Protein AF-0000000076905137 (afdb_homodimer)

pLDDT: mean 89.49, std 14.21, range [31.12, 98.56]

Structure (mmCIF, N/CA/C/O backbone):
data_AF-0000000076905137-model_v1
#
loop_
_entity.id
_entity.type
_entity.pdbx_description
1 polymer 'Protein RUPTURED POLLEN GRAIN 1'
#
loop_
_atom_site.group_PDB
_atom_site.id
_atom_site.type_symbol
_atom_site.label_atom_id
_atom_site.label_alt_id
_atom_site.label_comp_id
_atom_site.label_asym_id
_atom_site.label_entity_id
_atom_site.label_seq_id
_atom_site.pdbx_PDB_ins_code
_atom_site.Cartn_x
_atom_site.Cartn_y
_atom_site.Cartn_z
_atom_site.occupancy
_atom_site.B_iso_or_equiv
_atom_site.auth_seq_id
_atom_site.auth_comp_id
_atom_site.auth_asym_id
_atom_site.auth_atom_id
_atom_site.pdbx_PDB_model_num
ATOM 1 N N . MET A 1 1 ? -4.414 -28.609 -2.316 1 31.36 1 MET A N 1
ATOM 2 C CA . MET A 1 1 ? -3.512 -29.25 -1.369 1 31.36 1 MET A CA 1
ATOM 3 C C . MET A 1 1 ? -2.562 -28.234 -0.739 1 31.36 1 MET A C 1
ATOM 5 O O . MET A 1 1 ? -2.734 -27.031 -0.908 1 31.36 1 MET A O 1
ATOM 9 N N . GLY A 1 2 ? -1.116 -28.203 -0.944 1 36.56 2 GLY A N 1
ATOM 10 C CA . GLY A 1 2 ? -0.063 -27.469 -0.268 1 36.56 2 GLY A CA 1
ATOM 11 C C . GLY A 1 2 ? -0.066 -25.984 -0.599 1 36.56 2 GLY A C 1
ATOM 12 O O . GLY A 1 2 ? 0.531 -25.562 -1.593 1 36.56 2 GLY A O 1
ATOM 13 N N . GLY A 1 3 ? -1.138 -25.156 -0.431 1 37.41 3 GLY A N 1
ATOM 14 C CA . GLY A 1 3 ? -1.359 -23.75 -0.766 1 37.41 3 GLY A CA 1
ATOM 15 C C . GLY A 1 3 ? -0.13 -22.891 -0.562 1 37.41 3 GLY A C 1
ATOM 16 O O . GLY A 1 3 ? -0.086 -21.75 -1.021 1 37.41 3 GLY A O 1
ATOM 17 N N . LEU A 1 4 ? 0.329 -22.922 0.748 1 47.12 4 LEU A N 1
ATOM 18 C CA . LEU A 1 4 ? 1.685 -22.484 1.074 1 47.12 4 LEU A CA 1
ATOM 19 C C . LEU A 1 4 ? 2.713 -23.25 0.246 1 47.12 4 LEU A C 1
ATOM 21 O O . LEU A 1 4 ? 3.061 -24.391 0.577 1 47.12 4 LEU A O 1
ATOM 25 N N . SER A 1 5 ? 2.488 -23.453 -1.046 1 48.44 5 SER A N 1
ATOM 26 C CA . SER A 1 5 ? 3.377 -24.328 -1.808 1 48.44 5 SER A CA 1
ATOM 27 C C . SER A 1 5 ? 4.836 -24.094 -1.438 1 48.44 5 SER A C 1
ATOM 29 O O . SER A 1 5 ? 5.336 -22.969 -1.554 1 48.44 5 SER A O 1
ATOM 31 N N . LEU A 1 6 ? 5.375 -24.625 -0.281 1 51.06 6 LEU A N 1
ATOM 32 C CA . LEU A 1 6 ? 6.75 -24.891 0.119 1 51.06 6 LEU A CA 1
ATOM 33 C C . LEU A 1 6 ? 7.598 -25.297 -1.083 1 51.06 6 LEU A C 1
ATOM 35 O O . LEU A 1 6 ? 8.758 -25.688 -0.928 1 51.06 6 LEU A O 1
ATOM 39 N N . GLU A 1 7 ? 7 -25.359 -2.336 1 58.59 7 GLU A N 1
ATOM 40 C CA . GLU A 1 7 ? 7.844 -25.781 -3.447 1 58.59 7 GLU A CA 1
ATOM 41 C C . GLU A 1 7 ? 9 -24.812 -3.664 1 58.59 7 GLU A C 1
ATOM 43 O O . GLU A 1 7 ? 10.109 -25.219 -3.998 1 58.59 7 GLU A O 1
ATOM 48 N N . HIS A 1 8 ? 8.75 -23.484 -3.246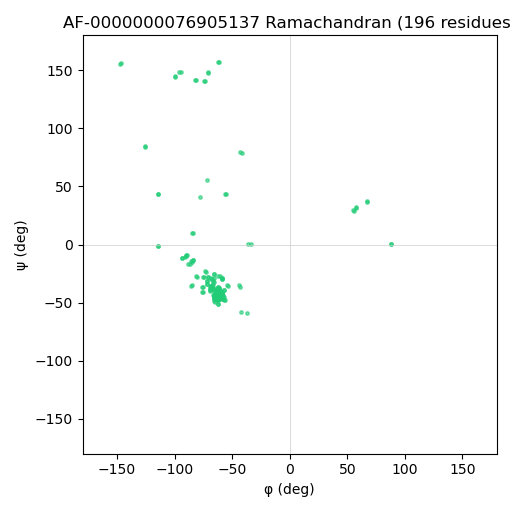 1 79.25 8 HIS A N 1
ATOM 49 C CA . HIS A 1 8 ? 9.859 -22.547 -3.264 1 79.25 8 HIS A CA 1
ATOM 50 C C . HIS A 1 8 ? 10.047 -21.891 -1.898 1 79.25 8 HIS A C 1
ATOM 52 O O . HIS A 1 8 ? 9.43 -20.859 -1.607 1 79.25 8 HIS A O 1
ATOM 58 N N . PRO A 1 9 ? 10.773 -22.578 -1.02 1 87.69 9 PRO A N 1
ATOM 59 C CA . PRO A 1 9 ? 10.953 -22.062 0.344 1 87.69 9 PRO A CA 1
ATOM 60 C C . PRO A 1 9 ? 11.266 -20.578 0.384 1 87.69 9 PRO A C 1
ATOM 62 O O . PRO A 1 9 ? 10.844 -19.875 1.312 1 87.69 9 PRO A O 1
ATOM 65 N N . TRP A 1 10 ? 11.992 -20.125 -0.585 1 90.06 10 TRP A N 1
ATOM 66 C CA . TRP A 1 10 ? 12.32 -18.703 -0.624 1 90.06 10 TRP A CA 1
ATOM 67 C C . TRP A 1 10 ? 11.078 -17.875 -0.935 1 90.06 10 TRP A C 1
ATOM 69 O O . TRP A 1 10 ? 10.93 -16.766 -0.421 1 90.06 10 TRP A O 1
ATOM 79 N N . ALA A 1 11 ? 10.219 -18.391 -1.762 1 90.25 11 ALA A N 1
ATOM 80 C CA . ALA A 1 11 ? 8.961 -17.688 -2.035 1 90.25 11 ALA A CA 1
ATOM 81 C C . ALA A 1 11 ? 8.125 -17.547 -0.769 1 90.25 11 ALA A C 1
ATOM 83 O O . ALA A 1 11 ? 7.57 -16.469 -0.5 1 90.25 11 ALA A O 1
ATOM 84 N N . PHE A 1 12 ? 8.078 -18.594 -0.012 1 92.38 12 PHE A N 1
ATOM 85 C CA . PHE A 1 12 ? 7.348 -18.562 1.246 1 92.38 12 PHE A CA 1
ATOM 86 C C . PHE A 1 12 ? 7.977 -17.562 2.209 1 92.38 12 PHE A C 1
ATOM 88 O O . PHE A 1 12 ? 7.27 -16.781 2.855 1 92.38 12 PHE A O 1
ATOM 95 N N . ALA A 1 13 ? 9.258 -17.531 2.275 1 94.44 13 ALA A N 1
ATOM 96 C CA . ALA A 1 13 ? 9.969 -16.625 3.172 1 94.44 13 ALA A CA 1
ATOM 97 C C . ALA A 1 13 ? 9.703 -15.164 2.805 1 94.44 13 ALA A C 1
ATOM 99 O O . ALA A 1 13 ? 9.344 -14.359 3.668 1 94.44 13 ALA A O 1
ATOM 100 N N . PHE A 1 14 ? 9.766 -14.789 1.574 1 94.62 14 PHE A N 1
ATOM 101 C CA . PHE A 1 14 ? 9.555 -13.414 1.141 1 94.62 14 PHE A CA 1
ATOM 102 C C . PHE A 1 14 ? 8.078 -13.031 1.248 1 94.62 14 PHE A C 1
ATOM 104 O O . PHE A 1 14 ? 7.754 -11.883 1.533 1 94.62 14 PHE A O 1
ATOM 111 N N . GLY A 1 15 ? 7.238 -13.969 1.016 1 95.06 15 GLY A N 1
ATOM 112 C CA . GLY A 1 15 ? 5.824 -13.703 1.224 1 95.06 15 GLY A CA 1
ATOM 113 C C . GLY A 1 15 ? 5.48 -13.414 2.672 1 95.06 15 GLY A C 1
ATOM 114 O O . GLY A 1 15 ? 4.691 -12.508 2.959 1 95.06 15 GLY A O 1
ATOM 115 N N . LEU A 1 16 ? 6.031 -14.219 3.52 1 96.25 16 LEU A N 1
ATOM 116 C CA . LEU A 1 16 ? 5.805 -14.008 4.945 1 96.25 16 LEU A CA 1
ATOM 117 C C . LEU A 1 16 ? 6.348 -12.656 5.387 1 96.25 16 LEU A C 1
ATOM 119 O O . LEU A 1 16 ? 5.66 -11.898 6.078 1 96.25 16 LEU A O 1
ATOM 123 N N . LEU A 1 17 ? 7.559 -12.352 4.996 1 96.69 17 LEU A N 1
ATOM 124 C CA . LEU A 1 17 ? 8.141 -11.047 5.309 1 96.69 17 LEU A CA 1
ATOM 125 C C . LEU A 1 17 ? 7.328 -9.922 4.676 1 96.69 17 LEU A C 1
ATOM 127 O O . LEU A 1 17 ? 7.121 -8.875 5.297 1 96.69 17 LEU A O 1
ATOM 131 N N . GLY A 1 18 ? 6.906 -10.133 3.479 1 96.75 18 GLY A N 1
ATOM 132 C CA . GLY A 1 18 ? 6.031 -9.172 2.826 1 96.75 18 GLY A CA 1
ATOM 133 C C . GLY A 1 18 ? 4.758 -8.906 3.605 1 96.75 18 GLY A C 1
ATOM 134 O O . GLY A 1 18 ? 4.316 -7.758 3.699 1 96.75 18 GLY A O 1
ATOM 135 N N . ASN A 1 19 ? 4.211 -9.938 4.188 1 97.88 19 ASN A N 1
ATOM 136 C CA . ASN A 1 19 ? 3.027 -9.781 5.027 1 97.88 19 ASN A CA 1
ATOM 137 C C . ASN A 1 19 ? 3.322 -8.938 6.262 1 97.88 19 ASN A C 1
ATOM 139 O O . ASN A 1 19 ? 2.564 -8.023 6.59 1 97.88 19 ASN A O 1
ATOM 143 N N . ILE A 1 20 ? 4.336 -9.219 6.863 1 97.56 20 ILE A N 1
ATOM 144 C CA . ILE A 1 20 ? 4.711 -8.516 8.086 1 97.56 20 ILE A CA 1
ATOM 145 C C . ILE A 1 20 ? 4.945 -7.039 7.777 1 97.56 20 ILE A C 1
ATOM 147 O O . ILE A 1 20 ? 4.379 -6.164 8.43 1 97.56 20 ILE A O 1
ATOM 151 N N . ILE A 1 21 ? 5.719 -6.727 6.828 1 97.5 21 ILE A N 1
ATOM 152 C CA . ILE A 1 21 ? 6.066 -5.348 6.508 1 97.5 21 ILE A CA 1
ATOM 153 C C . ILE A 1 21 ? 4.852 -4.625 5.934 1 97.5 21 ILE A C 1
ATOM 155 O O . ILE A 1 21 ? 4.645 -3.439 6.195 1 97.5 21 ILE A O 1
ATOM 159 N N . SER A 1 22 ? 4.039 -5.305 5.125 1 97.88 22 SER A N 1
ATOM 160 C CA . SER A 1 22 ? 2.809 -4.699 4.625 1 97.88 22 SER A CA 1
ATOM 161 C C . SER A 1 22 ? 1.86 -4.352 5.77 1 97.88 22 SER A C 1
ATOM 163 O O . SER A 1 22 ? 1.152 -3.346 5.711 1 97.88 22 SER A O 1
ATOM 165 N N . PHE A 1 23 ? 1.845 -5.191 6.754 1 97.88 23 PHE A N 1
ATOM 166 C CA . PHE A 1 23 ? 1.04 -4.875 7.93 1 97.88 23 PHE A CA 1
ATOM 167 C C . PHE A 1 23 ? 1.53 -3.59 8.586 1 97.88 23 PHE A C 1
ATOM 169 O O . PHE A 1 23 ? 0.727 -2.736 8.969 1 97.88 23 PHE A O 1
ATOM 176 N N . MET A 1 24 ? 2.777 -3.438 8.711 1 97 24 MET A N 1
ATOM 177 C CA . MET A 1 24 ? 3.359 -2.207 9.242 1 97 24 MET A CA 1
ATOM 178 C C . MET A 1 24 ? 3.033 -1.021 8.344 1 97 24 MET A C 1
ATOM 180 O O . MET A 1 24 ? 2.777 0.082 8.828 1 97 24 MET A O 1
ATOM 184 N N . THR A 1 25 ? 3.059 -1.229 7.074 1 96.69 25 THR A N 1
ATOM 185 C CA . THR A 1 25 ? 2.715 -0.169 6.133 1 96.69 25 THR A CA 1
ATOM 186 C C . THR A 1 25 ? 1.287 0.318 6.363 1 96.69 25 THR A C 1
ATOM 188 O O . THR A 1 25 ? 1.029 1.523 6.367 1 96.69 25 THR A O 1
ATOM 191 N N . TYR A 1 26 ? 0.378 -0.609 6.59 1 97.31 26 TYR A N 1
ATOM 192 C CA . TYR A 1 26 ? -1.011 -0.242 6.844 1 97.31 26 TYR A CA 1
ATOM 193 C C . TYR A 1 26 ? -1.141 0.518 8.156 1 97.31 26 TYR A C 1
ATOM 195 O O . TYR A 1 26 ? -2.037 1.351 8.312 1 97.31 26 TYR A O 1
ATOM 203 N N . LEU A 1 27 ? -0.205 0.287 9.07 1 96.94 27 LEU A N 1
ATOM 204 C CA . LEU A 1 27 ? -0.278 0.919 10.383 1 96.94 27 LEU A CA 1
ATOM 205 C C . LEU A 1 27 ? 0.517 2.221 10.406 1 96.94 27 LEU A C 1
ATOM 207 O O . LEU A 1 27 ? 0.361 3.033 11.32 1 96.94 27 LEU A O 1
ATOM 211 N N . ALA A 1 28 ? 1.3 2.479 9.43 1 94.56 28 ALA A N 1
ATOM 212 C CA . ALA A 1 28 ? 2.225 3.609 9.398 1 94.56 28 ALA A CA 1
ATOM 213 C C . ALA A 1 28 ? 1.48 4.93 9.555 1 94.56 28 ALA A C 1
ATOM 215 O O . ALA A 1 28 ? 2.016 5.891 10.117 1 94.56 28 ALA A O 1
ATOM 216 N N . PRO A 1 29 ? 0.245 5.109 9.148 1 91.12 29 PRO A N 1
ATOM 217 C CA . PRO A 1 29 ? -0.479 6.375 9.289 1 91.12 29 PRO A CA 1
ATOM 218 C C . PRO A 1 29 ? -1.13 6.527 10.664 1 91.12 29 PRO A C 1
ATOM 220 O O . PRO A 1 29 ? -1.854 7.496 10.906 1 91.12 29 PRO A O 1
ATOM 223 N N . LEU A 1 30 ? -0.84 5.691 11.586 1 94.12 30 LEU A N 1
ATOM 224 C CA . LEU A 1 30 ? -1.492 5.707 12.891 1 94.12 30 LEU A CA 1
ATOM 225 C C . LEU A 1 30 ? -1.246 7.031 13.602 1 94.12 30 LEU A C 1
ATOM 227 O O . LEU A 1 30 ? -2.162 7.594 14.211 1 94.12 30 LEU A O 1
ATOM 231 N N . PRO A 1 31 ? -0.077 7.594 13.523 1 89.38 31 PRO A N 1
ATOM 232 C CA . PRO A 1 31 ? 0.115 8.883 14.195 1 89.38 31 PRO A CA 1
ATOM 233 C C . PRO A 1 31 ? -0.787 9.977 13.633 1 89.38 31 PRO A C 1
ATOM 235 O O . PRO A 1 31 ? -1.292 10.812 14.391 1 89.38 31 PRO A O 1
ATOM 238 N N . THR A 1 32 ? -0.962 9.914 12.367 1 88.19 32 THR A N 1
ATOM 239 C CA . THR A 1 32 ? -1.856 10.875 11.727 1 88.19 32 THR A CA 1
ATOM 240 C C . THR A 1 32 ? -3.285 10.703 12.234 1 88.19 32 THR A C 1
ATOM 242 O O . THR A 1 32 ? -3.934 11.68 12.609 1 88.19 32 THR A O 1
ATOM 245 N N . PHE A 1 33 ? -3.754 9.57 12.414 1 92.75 33 PHE A N 1
ATOM 246 C CA . PHE A 1 33 ? -5.137 9.344 12.812 1 92.75 33 PHE A CA 1
ATOM 247 C C . PHE A 1 33 ? -5.305 9.523 14.312 1 92.75 33 PHE A C 1
ATOM 249 O O . PHE A 1 33 ? -6.395 9.844 14.789 1 92.75 33 PHE A O 1
ATOM 256 N N . TYR A 1 34 ? -4.23 9.281 15 1 93.69 34 TYR A N 1
ATOM 257 C CA . TYR A 1 34 ? -4.246 9.648 16.406 1 93.69 34 TYR A CA 1
ATOM 258 C C . TYR A 1 34 ? -4.438 11.148 16.578 1 93.69 34 TYR A C 1
ATOM 260 O O . TYR A 1 34 ? -5.195 11.594 17.438 1 93.69 34 TYR A O 1
ATOM 268 N N . ARG A 1 35 ? -3.764 11.953 15.812 1 90.12 35 ARG A N 1
ATOM 269 C CA . ARG A 1 35 ? -3.922 13.406 15.82 1 90.12 35 ARG A CA 1
ATOM 270 C C . ARG A 1 35 ? -5.352 13.805 15.477 1 90.12 35 ARG A C 1
ATOM 272 O O . ARG A 1 35 ? -5.93 14.688 16.109 1 90.12 35 ARG A O 1
ATOM 279 N N . ILE A 1 36 ? -5.945 13.188 14.539 1 92.5 36 ILE A N 1
ATOM 280 C CA . ILE A 1 36 ? -7.324 13.445 14.133 1 92.5 36 ILE A CA 1
ATOM 281 C C . ILE A 1 36 ? -8.266 13.148 15.297 1 92.5 36 ILE A C 1
ATOM 283 O O . ILE A 1 36 ? -9.148 13.953 15.609 1 92.5 36 ILE A O 1
ATOM 287 N N . TYR A 1 37 ? -7.996 12.055 15.898 1 95.25 37 TYR A N 1
ATOM 288 C CA . TYR A 1 37 ? -8.82 11.641 17.031 1 95.25 37 TYR A CA 1
ATOM 289 C C . TYR A 1 37 ? -8.719 12.633 18.188 1 95.25 37 TYR A C 1
ATOM 291 O O . TYR A 1 37 ? -9.727 13.047 18.75 1 95.25 37 TYR A O 1
ATOM 299 N N . ARG A 1 38 ? -7.547 13.117 18.422 1 95.31 38 ARG A N 1
ATOM 300 C CA . ARG A 1 38 ? -7.293 14 19.562 1 95.31 38 ARG A CA 1
ATOM 301 C C . ARG A 1 38 ? -7.828 15.406 19.297 1 95.31 38 ARG A C 1
ATOM 303 O O . ARG A 1 38 ? -8.398 16.047 20.188 1 95.31 38 ARG A O 1
ATOM 310 N N . SER A 1 39 ? -7.637 15.844 18.141 1 94.5 39 SER A N 1
ATOM 311 C CA . SER A 1 39 ? -8.023 17.219 17.797 1 94.5 39 SER A CA 1
ATOM 312 C C . SER A 1 39 ? -9.5 17.281 17.406 1 94.5 39 SER A C 1
ATOM 314 O O . SER A 1 39 ? -10.07 18.375 17.312 1 94.5 39 SER A O 1
ATOM 316 N N . LYS A 1 40 ? -10.109 16.141 17.125 1 95.25 40 LYS A N 1
ATOM 317 C CA . LYS A 1 40 ? -11.492 16.047 16.656 1 95.25 40 LYS A CA 1
ATOM 318 C C . LYS A 1 40 ? -11.688 16.844 15.367 1 95.25 40 LYS A C 1
ATOM 320 O O . LYS A 1 40 ? -12.711 17.5 15.195 1 95.25 40 LYS A O 1
ATOM 325 N N . SER A 1 41 ? -10.602 16.859 14.625 1 93.62 41 SER A N 1
ATOM 326 C CA . SER A 1 41 ? -10.57 17.531 13.328 1 93.62 41 SER A CA 1
ATOM 327 C C . SER A 1 41 ? -9.641 16.812 12.359 1 93.62 41 SER A C 1
ATOM 329 O O . SER A 1 41 ? -8.688 16.141 12.773 1 93.62 41 SER A O 1
ATOM 331 N N . THR A 1 42 ? -9.859 16.953 11.055 1 90.88 42 THR A N 1
ATOM 332 C CA . THR A 1 42 ? -9.008 16.297 10.07 1 90.88 42 THR A CA 1
ATOM 333 C C . THR A 1 42 ? -7.758 17.125 9.797 1 90.88 42 THR A C 1
ATOM 335 O O . THR A 1 42 ? -6.789 16.625 9.227 1 90.88 42 THR A O 1
ATOM 338 N N . GLN A 1 43 ? -7.766 18.312 10.227 1 81.88 43 GLN A N 1
ATOM 339 C CA . GLN A 1 43 ? -6.609 19.203 10.148 1 81.88 43 GLN A CA 1
ATOM 340 C C . GLN A 1 43 ? -6.105 19.328 8.719 1 81.88 43 GLN A C 1
ATOM 342 O O . GLN A 1 43 ? -4.898 19.391 8.477 1 81.88 43 GLN A O 1
ATOM 347 N N . GLY A 1 44 ? -6.965 19.203 7.688 1 79.75 44 GLY A N 1
ATOM 348 C CA . GLY A 1 44 ? -6.57 19.391 6.301 1 79.75 44 GLY A CA 1
ATOM 349 C C . GLY A 1 44 ? -6.047 18.109 5.656 1 79.75 44 GLY A C 1
ATOM 350 O O . GLY A 1 44 ? -5.664 18.125 4.484 1 79.75 44 GLY A O 1
ATOM 351 N N . PHE A 1 45 ? -6.039 17.031 6.449 1 79.75 45 PHE A N 1
ATOM 352 C CA . PHE A 1 45 ? -5.633 15.766 5.848 1 79.75 45 PHE A CA 1
ATOM 353 C C . PHE A 1 45 ? -6.695 15.258 4.879 1 79.75 45 PHE A C 1
ATOM 355 O O . PHE A 1 45 ? -7.887 15.5 5.074 1 79.75 45 PHE A O 1
ATOM 362 N N . GLN A 1 46 ? -6.176 14.547 3.791 1 83.38 46 GLN A N 1
ATOM 363 C CA . GLN A 1 46 ? -7.094 14.008 2.793 1 83.38 46 GLN A CA 1
ATOM 364 C C . GLN A 1 46 ? -7.355 12.523 3.029 1 83.38 46 GLN A C 1
ATOM 366 O O . GLN A 1 46 ? -6.449 11.781 3.42 1 83.38 46 GLN A O 1
ATOM 371 N N . SER A 1 47 ? -8.609 12.141 2.742 1 89.31 47 SER A N 1
ATOM 372 C CA . SER A 1 47 ? -9 10.742 2.928 1 89.31 47 SER A CA 1
ATOM 373 C C . SER A 1 47 ? -8.75 9.93 1.665 1 89.31 47 SER A C 1
ATOM 375 O O . SER A 1 47 ? -8.766 8.695 1.703 1 89.31 47 SER A O 1
ATOM 377 N N . VAL A 1 48 ? -8.453 10.484 0.593 1 89.56 48 VAL A N 1
ATOM 378 C CA . VAL A 1 48 ? -8.367 9.875 -0.729 1 89.56 48 VAL A CA 1
ATOM 379 C C . VAL A 1 48 ? -7.359 8.727 -0.702 1 89.56 48 VAL A C 1
ATOM 381 O O . VAL A 1 48 ? -7.648 7.625 -1.173 1 89.56 48 VAL A O 1
ATOM 384 N N . PRO A 1 49 ? -6.211 8.867 -0.126 1 91.31 49 PRO A N 1
ATOM 385 C CA . PRO A 1 49 ? -5.234 7.773 -0.125 1 91.31 49 PRO A CA 1
ATOM 386 C C . PRO A 1 49 ? -5.773 6.5 0.521 1 91.31 49 PRO A C 1
ATOM 388 O O . PRO A 1 49 ? -5.473 5.395 0.062 1 91.31 49 PRO A O 1
ATOM 391 N N . TYR A 1 50 ? -6.648 6.633 1.435 1 95.5 50 TYR A N 1
ATOM 392 C CA . TYR A 1 50 ? -7.137 5.484 2.186 1 95.5 50 TYR A CA 1
ATOM 393 C C . TYR A 1 50 ? -8.273 4.793 1.447 1 95.5 50 TYR A C 1
ATOM 395 O O . TYR A 1 50 ? -8.414 3.568 1.516 1 95.5 50 TYR A O 1
ATOM 403 N N . VAL A 1 51 ? -9.094 5.559 0.762 1 96 51 VAL A N 1
ATOM 404 C CA . VAL A 1 51 ? -10.156 4.996 -0.064 1 96 51 VAL A CA 1
ATOM 405 C C . VAL A 1 51 ? -9.547 4.211 -1.224 1 96 51 VAL A C 1
ATOM 407 O O . VAL A 1 51 ? -9.953 3.078 -1.493 1 96 51 VAL A O 1
ATOM 410 N N . VAL A 1 52 ? -8.594 4.805 -1.86 1 96.06 52 VAL A N 1
ATOM 411 C CA . VAL A 1 52 ? -7.965 4.145 -3 1 96.06 52 VAL A CA 1
ATOM 412 C C . VAL A 1 52 ? -7.219 2.896 -2.529 1 96.06 52 VAL A C 1
ATOM 414 O O . VAL A 1 52 ? -7.223 1.868 -3.211 1 96.06 52 VAL A O 1
ATOM 417 N N . ALA A 1 53 ? -6.594 2.996 -1.393 1 97.44 53 ALA A N 1
ATOM 418 C CA . ALA A 1 53 ? -5.898 1.848 -0.818 1 97.44 53 ALA A CA 1
ATOM 419 C C . ALA A 1 53 ? -6.875 0.708 -0.526 1 97.44 53 ALA A C 1
ATOM 421 O O . ALA A 1 53 ? -6.547 -0.463 -0.73 1 97.44 53 ALA A O 1
ATOM 422 N N . LEU A 1 54 ? -8.039 1.044 -0.035 1 98 54 LEU A N 1
ATOM 423 C CA . LEU A 1 54 ? -9.055 0.037 0.237 1 98 54 LEU A CA 1
ATOM 424 C C . LEU A 1 54 ? -9.461 -0.687 -1.043 1 98 54 LEU A C 1
ATOM 426 O O . LEU A 1 54 ? -9.508 -1.919 -1.078 1 98 54 LEU A O 1
ATOM 430 N N . PHE A 1 55 ? -9.719 0.01 -2.088 1 97.69 55 PHE A N 1
ATOM 431 C CA . PHE A 1 55 ? -10.086 -0.585 -3.369 1 97.69 55 PHE A CA 1
ATOM 432 C C . PHE A 1 55 ? -8.953 -1.455 -3.9 1 97.69 55 PHE A C 1
ATOM 434 O O . PHE A 1 55 ? -9.195 -2.541 -4.434 1 97.69 55 PHE A O 1
ATOM 441 N N . SER A 1 56 ? -7.77 -0.929 -3.768 1 98.25 56 SER A N 1
ATOM 442 C CA . SER A 1 56 ? -6.609 -1.7 -4.207 1 98.25 56 SER A CA 1
ATOM 443 C C . SER A 1 56 ? -6.531 -3.041 -3.48 1 98.25 56 SER A C 1
ATOM 445 O O . SER A 1 56 ? -6.379 -4.086 -4.113 1 98.25 56 SER A O 1
ATOM 447 N N . ALA A 1 57 ? -6.688 -3.021 -2.211 1 98.38 57 ALA A N 1
ATOM 448 C CA . ALA A 1 57 ? -6.633 -4.242 -1.409 1 98.38 57 ALA A CA 1
ATOM 449 C C . ALA A 1 57 ? -7.707 -5.234 -1.846 1 98.38 57 ALA A C 1
ATOM 451 O O . ALA A 1 57 ? -7.445 -6.434 -1.951 1 98.38 57 ALA A O 1
ATOM 452 N N . MET A 1 58 ? -8.859 -4.781 -2.111 1 98.31 58 MET A N 1
ATOM 453 C CA . MET A 1 58 ? -9.953 -5.637 -2.549 1 98.31 58 MET A CA 1
ATOM 454 C C . MET A 1 58 ? -9.625 -6.297 -3.887 1 98.31 58 MET A C 1
ATOM 456 O O . MET A 1 58 ? -9.852 -7.496 -4.062 1 98.31 58 MET A O 1
ATOM 460 N N . LEU A 1 59 ? -9.141 -5.555 -4.789 1 97.12 59 LEU A N 1
ATOM 461 C CA . LEU A 1 59 ? -8.812 -6.074 -6.113 1 97.12 59 LEU A CA 1
ATOM 462 C C . LEU A 1 59 ? -7.742 -7.152 -6.027 1 97.12 59 LEU A C 1
ATOM 464 O O . LEU A 1 59 ? -7.809 -8.156 -6.734 1 97.12 59 LEU A O 1
ATOM 468 N N . TRP A 1 60 ? -6.789 -6.984 -5.129 1 97 60 TRP A N 1
ATOM 469 C CA . TRP A 1 60 ? -5.727 -7.973 -4.98 1 97 60 TRP A CA 1
ATOM 470 C C . TRP A 1 60 ? -6.234 -9.219 -4.262 1 97 60 TRP A C 1
ATOM 472 O O . TRP A 1 60 ? -5.73 -10.32 -4.48 1 97 60 TRP A O 1
ATOM 482 N N . ILE A 1 61 ? -7.266 -9.031 -3.408 1 97.25 61 ILE A N 1
ATOM 483 C CA . ILE A 1 61 ? -7.906 -10.211 -2.828 1 97.25 61 ILE A CA 1
ATOM 484 C C . ILE A 1 61 ? -8.578 -11.023 -3.928 1 97.25 61 ILE A C 1
ATOM 486 O O . ILE A 1 61 ? -8.391 -12.242 -4.012 1 97.25 61 ILE A O 1
ATOM 490 N N . TYR A 1 62 ? -9.273 -10.367 -4.801 1 95.88 62 TYR A N 1
ATOM 491 C CA . TYR A 1 62 ? -9.961 -11.07 -5.879 1 95.88 62 TYR A CA 1
ATOM 492 C C . TYR A 1 62 ? -8.969 -11.727 -6.828 1 95.88 62 TYR A C 1
ATOM 494 O O . TYR A 1 62 ? -9.164 -12.859 -7.258 1 95.88 62 TYR A O 1
ATOM 502 N N . TYR A 1 63 ? -7.941 -11.039 -7.117 1 95.25 63 TYR A N 1
ATOM 503 C CA . TYR A 1 63 ? -6.852 -11.586 -7.91 1 95.25 63 TYR A CA 1
ATOM 504 C C . TYR A 1 63 ? -6.293 -12.852 -7.27 1 95.25 63 TYR A C 1
ATOM 506 O O . TYR A 1 63 ? -6.16 -13.883 -7.934 1 95.25 63 TYR A O 1
ATOM 514 N N . ALA A 1 64 ? -6.031 -12.805 -6.027 1 94 64 ALA A N 1
ATOM 515 C CA . ALA A 1 64 ? -5.371 -13.891 -5.309 1 94 64 ALA A CA 1
ATOM 516 C C . ALA A 1 64 ? -6.309 -15.078 -5.133 1 94 64 ALA A C 1
ATOM 518 O O . ALA A 1 64 ? -5.867 -16.234 -5.109 1 94 64 ALA A O 1
ATOM 519 N N . LEU A 1 65 ? -7.605 -14.836 -5.016 1 93.81 65 LEU A N 1
ATOM 520 C CA . LEU A 1 65 ? -8.586 -15.906 -4.871 1 93.81 65 LEU A CA 1
ATOM 521 C C . LEU A 1 65 ? -8.656 -16.75 -6.141 1 93.81 65 LEU A C 1
ATOM 523 O O . LEU A 1 65 ? -8.969 -17.938 -6.086 1 93.81 65 LEU A O 1
ATOM 527 N N . LEU A 1 66 ? -8.391 -16.125 -7.258 1 90.75 66 LEU A N 1
ATOM 528 C CA . LEU A 1 66 ? -8.477 -16.797 -8.547 1 90.75 66 LEU A CA 1
ATOM 529 C C . LEU A 1 66 ? -7.168 -17.5 -8.883 1 90.75 66 LEU A C 1
ATOM 531 O O . LEU A 1 66 ? -7.121 -18.344 -9.781 1 90.75 66 LEU A O 1
ATOM 535 N N . LYS A 1 67 ? -6.152 -17.094 -8.172 1 87 67 LYS A N 1
ATOM 536 C CA . LYS A 1 67 ? -4.844 -17.719 -8.367 1 87 67 LYS A CA 1
ATOM 537 C C . LYS A 1 67 ? -4.609 -18.828 -7.344 1 87 67 LYS A C 1
ATOM 539 O O . LYS A 1 67 ? -5.141 -18.781 -6.23 1 87 67 LYS A O 1
ATOM 544 N N . SER A 1 68 ? -3.859 -19.828 -7.809 1 81 68 SER A N 1
ATOM 545 C CA . SER A 1 68 ? -3.527 -20.891 -6.875 1 81 68 SER A CA 1
ATOM 546 C C . SER A 1 68 ? -2.344 -20.516 -5.992 1 81 68 SER A C 1
ATOM 548 O O . SER A 1 68 ? -1.441 -19.797 -6.43 1 81 68 SER A O 1
ATOM 550 N N . ASP A 1 69 ? -2.346 -20.891 -4.645 1 82.81 69 ASP A N 1
ATOM 551 C CA . ASP A 1 69 ? -1.227 -20.781 -3.711 1 82.81 69 ASP A CA 1
ATOM 552 C C . ASP A 1 69 ? -0.876 -19.328 -3.424 1 82.81 69 ASP A C 1
ATOM 554 O O . ASP A 1 69 ? 0.3 -18.969 -3.395 1 82.81 69 ASP A O 1
ATOM 558 N N . GLU A 1 70 ? -1.971 -18.562 -3.373 1 91.62 70 GLU A N 1
ATOM 559 C CA . GLU A 1 70 ? -1.721 -17.156 -3.09 1 91.62 70 GLU A CA 1
ATOM 560 C C . GLU A 1 70 ? -2.311 -16.75 -1.742 1 91.62 70 GLU A C 1
ATOM 562 O O . GLU A 1 70 ? -2.902 -15.672 -1.615 1 91.62 70 GLU A O 1
ATOM 567 N N . LEU A 1 71 ? -2.146 -17.578 -0.701 1 93.25 71 LEU A N 1
ATOM 568 C CA . LEU A 1 71 ? -2.725 -17.344 0.618 1 93.25 71 LEU A CA 1
ATOM 569 C C . LEU A 1 71 ? -2.098 -16.125 1.282 1 93.25 71 LEU A C 1
ATOM 571 O O . LEU A 1 71 ? -2.785 -15.359 1.964 1 93.25 71 LEU A O 1
ATOM 575 N N . LEU A 1 72 ? -0.847 -15.93 1.107 1 94.38 72 LEU A N 1
ATOM 576 C CA . LEU A 1 72 ? -0.158 -14.82 1.754 1 94.38 72 LEU A CA 1
ATOM 577 C C . LEU A 1 72 ? -0.628 -13.484 1.187 1 94.38 72 LEU A C 1
ATOM 579 O O . LEU A 1 72 ? -0.753 -12.5 1.921 1 94.38 72 LEU A O 1
ATOM 583 N N . LEU A 1 73 ? -0.92 -13.461 -0.053 1 95.75 73 LEU A N 1
ATOM 584 C CA . LEU A 1 73 ? -1.473 -12.266 -0.678 1 95.75 73 LEU A CA 1
ATOM 585 C C . LEU A 1 73 ? -2.893 -12.008 -0.188 1 95.75 73 LEU A C 1
ATOM 587 O O . LEU A 1 73 ? -3.266 -10.852 0.063 1 95.75 73 LEU A O 1
ATOM 591 N N . ILE A 1 74 ? -3.717 -12.969 -0.004 1 97.12 74 ILE A N 1
ATOM 592 C CA . ILE A 1 74 ? -5.086 -12.828 0.484 1 97.12 74 ILE A CA 1
ATOM 593 C C . ILE A 1 74 ? -5.07 -12.297 1.915 1 97.12 74 ILE A C 1
ATOM 595 O O . ILE A 1 74 ? -5.801 -11.359 2.242 1 97.12 74 ILE A O 1
ATOM 599 N N . THR A 1 75 ? -4.211 -12.852 2.727 1 97.69 75 THR A N 1
ATOM 600 C CA . THR A 1 75 ? -4.215 -12.523 4.148 1 97.69 75 THR A CA 1
ATOM 601 C C . THR A 1 75 ? -3.85 -11.055 4.363 1 97.69 75 THR A C 1
ATOM 603 O O . THR A 1 75 ? -4.539 -10.336 5.09 1 97.69 75 THR A O 1
ATOM 606 N N . ILE A 1 76 ? -2.859 -10.602 3.689 1 98.19 76 ILE A N 1
ATOM 607 C CA . ILE A 1 76 ? -2.379 -9.266 4.008 1 98.19 76 ILE A CA 1
ATOM 608 C C . ILE A 1 76 ? -3.332 -8.227 3.424 1 98.19 76 ILE A C 1
ATOM 610 O O . ILE A 1 76 ? -3.557 -7.172 4.027 1 98.19 76 ILE A O 1
ATOM 614 N N . ASN A 1 77 ? -3.883 -8.477 2.273 1 98.31 77 ASN A N 1
ATOM 615 C CA . ASN A 1 77 ? -4.84 -7.535 1.702 1 98.31 77 ASN A CA 1
ATOM 616 C C . ASN A 1 77 ? -6.16 -7.543 2.469 1 98.31 77 ASN A C 1
ATOM 618 O O . ASN A 1 77 ? -6.82 -6.508 2.584 1 98.31 77 ASN A O 1
ATOM 622 N N . SER A 1 78 ? -6.562 -8.672 3.127 1 98.44 78 SER A N 1
ATOM 623 C CA . SER A 1 78 ? -7.711 -8.688 4.023 1 98.44 78 SER A CA 1
ATOM 624 C C . SER A 1 78 ? -7.469 -7.824 5.258 1 98.44 78 SER A C 1
ATOM 626 O O . SER A 1 78 ? -8.344 -7.066 5.672 1 98.44 78 SER A O 1
ATOM 628 N N . ALA A 1 79 ? -6.312 -7.957 5.801 1 98.19 79 ALA A N 1
ATOM 629 C CA . ALA A 1 79 ? -5.949 -7.066 6.902 1 98.19 79 ALA A CA 1
ATOM 630 C C . ALA A 1 79 ? -5.996 -5.605 6.465 1 98.19 79 ALA A C 1
ATOM 632 O O . ALA A 1 79 ? -6.504 -4.75 7.195 1 98.19 79 ALA A O 1
ATOM 633 N N . GLY A 1 80 ? -5.504 -5.336 5.273 1 98.31 80 GLY A N 1
ATOM 634 C CA . GLY A 1 80 ? -5.547 -3.992 4.719 1 98.31 80 GLY A CA 1
ATOM 635 C C . GLY A 1 80 ? -6.957 -3.449 4.578 1 98.31 80 GLY A C 1
ATOM 636 O O . GLY A 1 80 ? -7.215 -2.283 4.887 1 98.31 80 GLY A O 1
ATOM 637 N N . CYS A 1 81 ? -7.844 -4.25 4.145 1 98.38 81 CYS A N 1
ATOM 638 C CA . CYS A 1 81 ? -9.234 -3.828 4.004 1 98.38 81 CYS A CA 1
ATOM 639 C C . CYS A 1 81 ? -9.812 -3.402 5.348 1 98.38 81 CYS A C 1
ATOM 641 O O . CYS A 1 81 ? -10.477 -2.367 5.445 1 98.38 81 CYS A O 1
ATOM 643 N N . VAL A 1 82 ? -9.547 -4.152 6.367 1 98.56 82 VAL A N 1
ATOM 644 C CA . VAL A 1 82 ? -10.07 -3.846 7.695 1 98.56 82 VAL A CA 1
ATOM 645 C C . VAL A 1 82 ? -9.469 -2.535 8.195 1 98.56 82 VAL A C 1
ATOM 647 O O . VAL A 1 82 ? -10.195 -1.63 8.617 1 98.56 82 VAL A O 1
ATOM 650 N N . ILE A 1 83 ? -8.195 -2.387 8.117 1 98.19 83 ILE A N 1
ATOM 651 C CA . ILE A 1 83 ? -7.488 -1.227 8.648 1 98.19 83 ILE A CA 1
ATOM 652 C C . ILE A 1 83 ? -7.898 0.025 7.875 1 98.19 83 ILE A C 1
ATOM 654 O O . ILE A 1 83 ? -8.219 1.056 8.477 1 98.19 83 ILE A O 1
ATOM 658 N N . GLU A 1 84 ? -7.91 -0.102 6.562 1 98.31 84 GLU A N 1
ATOM 659 C CA . GLU A 1 84 ? -8.305 1.04 5.742 1 98.31 84 GLU A CA 1
ATOM 660 C C . GLU A 1 84 ? -9.75 1.45 6.027 1 98.31 84 GLU A C 1
ATOM 662 O O . GLU A 1 84 ? -10.07 2.639 6.031 1 98.31 84 GLU A O 1
ATOM 667 N N . THR A 1 85 ? -10.617 0.503 6.258 1 98.38 85 THR A N 1
ATOM 668 C CA . THR A 1 85 ? -12 0.805 6.602 1 98.38 85 THR A CA 1
ATOM 669 C C . THR A 1 85 ? -12.07 1.578 7.914 1 98.38 85 THR A C 1
ATOM 671 O O . THR A 1 85 ? -12.812 2.559 8.023 1 98.38 85 THR A O 1
ATOM 674 N N . ILE A 1 86 ? -11.297 1.214 8.875 1 97.88 86 ILE A N 1
ATOM 675 C CA . ILE A 1 86 ? -11.25 1.892 10.164 1 97.88 86 ILE A CA 1
ATOM 676 C C . ILE A 1 86 ? -10.766 3.328 9.977 1 97.88 86 ILE A C 1
ATOM 678 O O . ILE A 1 86 ? -11.359 4.266 10.523 1 97.88 86 ILE A O 1
ATOM 682 N N . TYR A 1 87 ? -9.695 3.518 9.188 1 96.69 87 TYR A N 1
ATOM 683 C CA . TYR A 1 87 ? -9.195 4.859 8.906 1 96.69 87 TYR A CA 1
ATOM 684 C C . TYR A 1 87 ? -10.273 5.723 8.266 1 96.69 87 TYR A C 1
ATOM 686 O O . TYR A 1 87 ? -10.461 6.883 8.648 1 96.69 87 TYR A O 1
ATOM 694 N N . ILE A 1 88 ? -10.977 5.18 7.344 1 96.62 88 ILE A N 1
ATOM 695 C CA . ILE A 1 88 ? -12 5.922 6.613 1 96.62 88 ILE A CA 1
ATOM 696 C C . ILE A 1 88 ? -13.133 6.297 7.559 1 96.62 88 ILE A C 1
ATOM 698 O O . ILE A 1 88 ? -13.625 7.43 7.535 1 96.62 88 ILE A O 1
ATOM 702 N N . ILE A 1 89 ? -13.547 5.395 8.383 1 96.75 89 ILE A N 1
ATOM 703 C CA . ILE A 1 89 ? -14.602 5.668 9.352 1 96.75 89 ILE A CA 1
ATOM 704 C C . ILE A 1 89 ? -14.148 6.781 10.297 1 96.75 89 ILE A C 1
ATOM 706 O O . ILE A 1 89 ? -14.906 7.715 10.57 1 96.75 89 ILE A O 1
ATOM 710 N N . MET A 1 90 ? -12.938 6.676 10.797 1 96 90 MET A N 1
ATOM 711 C CA . MET A 1 90 ? -12.406 7.703 11.695 1 96 90 MET A CA 1
ATOM 712 C C . MET A 1 90 ? -12.359 9.055 11 1 96 90 MET A C 1
ATOM 714 O O . MET A 1 90 ? -12.727 10.078 11.586 1 96 90 MET A O 1
ATOM 718 N N . TYR A 1 91 ? -11.914 9.031 9.789 1 94.88 91 TYR A N 1
ATOM 719 C CA . TYR A 1 91 ? -11.859 10.273 9.023 1 94.88 91 TYR A CA 1
ATOM 720 C C . TYR A 1 91 ? -13.25 10.883 8.875 1 94.88 91 TYR A C 1
ATOM 722 O O . TYR A 1 91 ? -13.445 12.078 9.125 1 94.88 91 TYR A O 1
ATOM 730 N N . LEU A 1 92 ? -14.242 10.125 8.539 1 94.81 92 LEU A N 1
ATOM 731 C CA . LEU A 1 92 ? -15.594 10.609 8.281 1 94.81 92 LEU A CA 1
ATOM 732 C C . LEU A 1 92 ? -16.25 11.102 9.57 1 94.81 92 LEU A C 1
ATOM 734 O O . LEU A 1 92 ? -17.078 12.008 9.539 1 94.81 92 LEU A O 1
ATOM 738 N N . THR A 1 93 ? -15.859 10.531 10.672 1 95.69 93 THR A N 1
ATOM 739 C CA . THR A 1 93 ? -16.406 10.906 11.969 1 95.69 93 THR A CA 1
ATOM 740 C C . THR A 1 93 ? -16 12.336 12.328 1 95.69 93 THR A C 1
ATOM 742 O O . 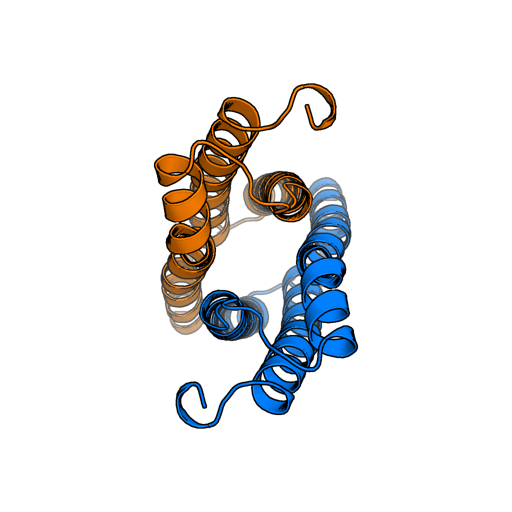THR A 1 93 ? -16.797 13.078 12.914 1 95.69 93 THR A O 1
ATOM 745 N N . TYR A 1 94 ? -14.844 12.758 11.898 1 94.88 94 TYR A N 1
ATOM 746 C CA . TYR A 1 94 ? -14.328 14.039 12.344 1 94.88 94 TYR A CA 1
ATOM 747 C C . TYR A 1 94 ? -14.242 15.031 11.188 1 94.88 94 TYR A C 1
ATOM 749 O O . TYR A 1 94 ? -13.805 16.172 11.367 1 94.88 94 TYR A O 1
ATOM 757 N N . ALA A 1 95 ? -14.609 14.602 9.992 1 90.56 95 ALA A N 1
ATOM 758 C CA . ALA A 1 95 ? -14.57 15.477 8.828 1 90.56 95 ALA A CA 1
ATOM 759 C C . ALA A 1 95 ? -15.703 16.5 8.867 1 90.56 95 ALA A C 1
ATOM 761 O O . ALA A 1 95 ? -16.812 16.188 9.312 1 90.56 95 ALA A O 1
ATOM 762 N N . PRO A 1 96 ? -15.234 17.734 8.406 1 83.75 96 PRO A N 1
ATOM 763 C CA . PRO A 1 96 ? -16.344 18.688 8.273 1 83.75 96 PRO A CA 1
ATOM 764 C C . PRO A 1 96 ? -17.391 18.25 7.25 1 83.75 96 PRO A C 1
ATOM 766 O O . PRO A 1 96 ? -17.078 17.453 6.355 1 83.75 96 PRO A O 1
ATOM 769 N N . LYS A 1 97 ? -18.562 18.781 7.43 1 78.88 97 LYS A N 1
ATOM 770 C CA . LYS A 1 97 ? -19.703 18.391 6.598 1 78.88 97 LYS A CA 1
ATOM 771 C C . LYS A 1 97 ? -19.375 18.531 5.117 1 78.88 97 LYS A C 1
ATOM 773 O O . LYS A 1 97 ? -19.719 17.672 4.309 1 78.88 97 LYS A O 1
ATOM 778 N N . GLN A 1 98 ? -18.641 19.469 4.727 1 71.25 98 GLN A N 1
ATOM 779 C CA . GLN A 1 98 ? -18.312 19.688 3.322 1 71.25 98 GLN A CA 1
ATOM 780 C C . GLN A 1 98 ? -17.344 18.641 2.807 1 71.25 98 GLN A C 1
ATOM 782 O O . GLN A 1 98 ? -17.297 18.359 1.607 1 71.25 98 GLN A O 1
ATOM 787 N N . ALA A 1 99 ? -16.672 18.109 3.682 1 64.62 99 ALA A N 1
ATOM 788 C CA . ALA A 1 99 ? -15.656 17.141 3.322 1 64.62 99 ALA A CA 1
ATOM 789 C C . ALA A 1 99 ? -16.234 15.727 3.277 1 64.62 99 ALA A C 1
ATOM 791 O O . ALA A 1 99 ? -15.602 14.805 2.766 1 64.62 99 ALA A O 1
ATOM 792 N N . LYS A 1 100 ? -17.453 15.742 3.773 1 64.62 100 LYS A N 1
ATOM 793 C CA . LYS A 1 100 ? -18.141 14.445 3.787 1 64.62 100 LYS A CA 1
ATOM 794 C C . LYS A 1 100 ? -18.812 14.172 2.449 1 64.62 100 LYS A C 1
ATOM 796 O O . LYS A 1 100 ? -18.766 13.047 1.945 1 64.62 100 LYS A O 1
ATOM 801 N N . MET B 1 1 ? 6.852 -19.016 -21.172 1 31.12 1 MET B N 1
ATOM 802 C CA . MET B 1 1 ? 5.816 -18.781 -22.172 1 31.12 1 MET B CA 1
ATOM 803 C C . MET B 1 1 ? 4.699 -17.906 -21.609 1 31.12 1 MET B C 1
ATOM 805 O O . MET B 1 1 ? 4.777 -16.688 -21.672 1 31.12 1 MET B O 1
ATOM 809 N N . GLY B 1 2 ? 3.404 -18.469 -21.109 1 36.81 2 GLY B N 1
ATOM 810 C CA . GLY B 1 2 ? 2.113 -17.859 -20.844 1 36.81 2 GLY B CA 1
ATOM 811 C C . GLY B 1 2 ? 2.078 -17.094 -19.531 1 36.81 2 GLY B C 1
ATOM 812 O O . GLY B 1 2 ? 1.63 -17.625 -18.5 1 3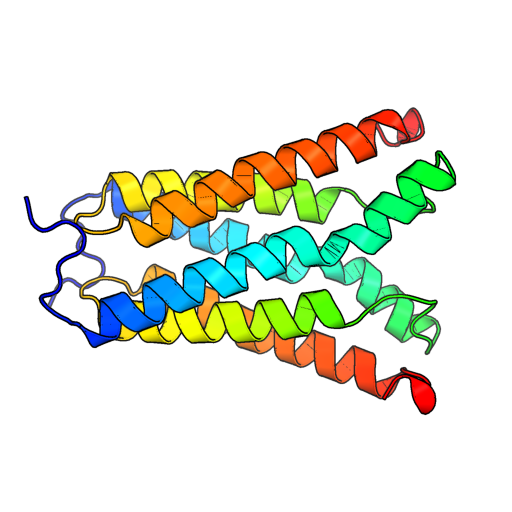6.81 2 GLY B O 1
ATOM 813 N N . GLY B 1 3 ? 3.074 -16.328 -19.109 1 38.31 3 GLY B N 1
ATOM 814 C CA . GLY B 1 3 ? 3.219 -15.656 -17.828 1 38.31 3 GLY B CA 1
ATOM 815 C C . GLY B 1 3 ? 1.936 -15 -17.344 1 38.31 3 GLY B C 1
ATOM 816 O O . GLY B 1 3 ? 1.797 -14.695 -16.172 1 38.31 3 GLY B O 1
ATOM 817 N N . LEU B 1 4 ? 1.43 -14.055 -18.234 1 47.53 4 LEU B N 1
ATOM 818 C CA . LEU B 1 4 ? 0.045 -13.602 -18.172 1 47.53 4 LEU B CA 1
ATOM 819 C C . LEU B 1 4 ? -0.918 -14.781 -18.266 1 47.53 4 LEU B C 1
ATOM 821 O O . LEU B 1 4 ? -1.241 -15.234 -19.359 1 47.53 4 LEU B O 1
ATOM 825 N N . SER B 1 5 ? -0.653 -15.867 -17.562 1 48.69 5 SER B N 1
ATOM 826 C CA . SER B 1 5 ? -1.481 -17.047 -17.766 1 48.69 5 SER B CA 1
ATOM 827 C C . SER B 1 5 ? -2.959 -16.688 -17.844 1 48.69 5 SER B C 1
ATOM 829 O O . SER B 1 5 ? -3.514 -16.094 -16.922 1 48.69 5 SER B O 1
ATOM 831 N N . LEU B 1 6 ? -3.473 -16.172 -19.031 1 51.5 6 LEU B N 1
ATOM 832 C CA . LEU B 1 6 ? -4.844 -16.094 -19.516 1 51.5 6 LEU B CA 1
ATOM 833 C C . LEU B 1 6 ? -5.641 -17.328 -19.094 1 51.5 6 LEU B C 1
ATOM 835 O O . LEU B 1 6 ? -6.781 -17.516 -19.516 1 51.5 6 LEU B O 1
ATOM 839 N N . GLU B 1 7 ? -5.008 -18.312 -18.328 1 58.59 7 GLU B N 1
ATOM 840 C CA . GLU B 1 7 ? -5.793 -19.484 -17.953 1 58.59 7 GLU B CA 1
ATOM 841 C C . GLU B 1 7 ? -7.004 -19.094 -17.109 1 58.59 7 GLU B C 1
ATOM 843 O O . GLU B 1 7 ? -8.078 -19.672 -17.25 1 58.59 7 GLU B O 1
ATOM 848 N N . HIS B 1 8 ? -6.84 -17.906 -16.359 1 79.69 8 HIS B N 1
ATOM 849 C CA . HIS B 1 8 ? -8.008 -17.375 -15.664 1 79.69 8 HIS B CA 1
ATOM 850 C C . HIS B 1 8 ? -8.273 -15.93 -16.031 1 79.69 8 HIS B C 1
ATOM 852 O O . HIS B 1 8 ? -7.715 -15.016 -15.43 1 79.69 8 HIS B O 1
ATOM 858 N N . PRO B 1 9 ? -8.977 -15.742 -17.156 1 88 9 PRO B N 1
ATOM 859 C CA . PRO B 1 9 ? -9.227 -14.383 -17.656 1 88 9 PRO B CA 1
ATOM 860 C C . PRO B 1 9 ? -9.625 -13.414 -16.531 1 88 9 PRO B C 1
ATOM 862 O O . PRO B 1 9 ? -9.281 -12.234 -16.594 1 88 9 PRO B O 1
ATOM 865 N N . TRP B 1 10 ? -10.359 -13.93 -15.609 1 90.12 10 TRP B N 1
ATOM 866 C CA . TRP B 1 10 ? -10.773 -13.07 -14.5 1 90.12 10 TRP B CA 1
ATOM 867 C C . TRP B 1 10 ? -9.578 -12.695 -13.625 1 90.12 10 TRP B C 1
ATOM 869 O O . TRP B 1 10 ? -9.508 -11.586 -13.102 1 90.12 10 TRP B O 1
ATOM 879 N N . ALA B 1 11 ? -8.656 -13.609 -13.453 1 90.38 11 ALA B N 1
ATOM 880 C CA . ALA B 1 11 ? -7.441 -13.297 -12.703 1 90.38 11 ALA B CA 1
ATOM 881 C C . ALA B 1 11 ? -6.652 -12.188 -13.391 1 90.38 11 ALA B C 1
ATOM 883 O O . ALA B 1 11 ? -6.168 -11.266 -12.727 1 90.38 11 ALA B O 1
ATOM 884 N N . PHE B 1 12 ? -6.562 -12.273 -14.688 1 92.44 12 PHE B N 1
ATOM 885 C CA . PHE B 1 12 ? -5.871 -11.234 -15.438 1 92.44 12 PHE B CA 1
ATOM 886 C C . PHE B 1 12 ? -6.586 -9.898 -15.305 1 92.44 12 PHE B C 1
ATOM 888 O O . PHE B 1 12 ? -5.949 -8.859 -15.109 1 92.44 12 PHE B O 1
ATOM 895 N N . ALA B 1 13 ? -7.879 -9.898 -15.359 1 94.5 13 ALA B N 1
ATOM 896 C CA . ALA B 1 13 ? -8.672 -8.68 -15.258 1 94.5 13 ALA B CA 1
ATOM 897 C C . ALA B 1 13 ? -8.477 -8.016 -13.898 1 94.5 13 ALA B C 1
ATOM 899 O O . ALA B 1 13 ? -8.195 -6.816 -13.82 1 94.5 13 ALA B O 1
ATOM 900 N N . PHE B 1 14 ? -8.531 -8.727 -12.836 1 94.81 14 PHE B N 1
ATOM 901 C CA . PHE B 1 14 ? -8.391 -8.164 -11.492 1 94.81 14 PHE B CA 1
ATOM 902 C C . PHE B 1 14 ? -6.949 -7.746 -11.227 1 94.81 14 PHE B C 1
ATOM 904 O O . PHE B 1 14 ? -6.699 -6.77 -10.516 1 94.81 14 PHE B O 1
ATOM 911 N N . GLY B 1 15 ? -6.043 -8.477 -11.766 1 95.25 15 GLY B N 1
ATOM 912 C CA . GLY B 1 15 ? -4.652 -8.062 -11.656 1 95.25 15 GLY B CA 1
ATOM 913 C C . GLY B 1 15 ? -4.367 -6.742 -12.352 1 95.25 15 GLY B C 1
ATOM 914 O O . GLY B 1 15 ? -3.646 -5.895 -11.82 1 95.25 15 GLY B O 1
ATOM 915 N N . LEU B 1 16 ? -4.887 -6.637 -13.531 1 96.31 16 LEU B N 1
ATOM 916 C CA . LEU B 1 16 ? -4.715 -5.398 -14.273 1 96.31 16 LEU B CA 1
ATOM 917 C C . LEU B 1 16 ? -5.355 -4.227 -13.539 1 96.31 16 LEU B C 1
ATOM 919 O O . LEU B 1 16 ? -4.734 -3.17 -13.383 1 96.31 16 LEU B O 1
ATOM 923 N N . LEU B 1 17 ? -6.566 -4.41 -13.094 1 96.75 17 LEU B N 1
ATOM 924 C CA . LEU B 1 17 ? -7.234 -3.375 -12.312 1 96.75 17 LEU B CA 1
ATOM 925 C C . LEU B 1 17 ? -6.477 -3.092 -11.016 1 96.75 17 LEU B C 1
ATOM 927 O O . LEU B 1 17 ? -6.355 -1.937 -10.609 1 96.75 17 LEU B O 1
ATOM 931 N N . GLY B 1 18 ? -6.012 -4.129 -10.406 1 96.81 18 GLY B N 1
ATOM 932 C CA . GLY B 1 18 ? -5.176 -3.959 -9.227 1 96.81 18 GLY B CA 1
ATOM 933 C C . GLY B 1 18 ? -3.945 -3.109 -9.484 1 96.81 18 GLY B C 1
ATOM 934 O O . GLY B 1 18 ? -3.574 -2.277 -8.656 1 96.81 18 GLY B O 1
ATOM 935 N N . ASN B 1 19 ? -3.357 -3.291 -10.633 1 97.88 19 ASN B N 1
ATOM 936 C CA . ASN B 1 19 ? -2.213 -2.471 -11.023 1 97.88 19 ASN B CA 1
ATOM 937 C C . ASN B 1 19 ? -2.602 -1.003 -11.172 1 97.88 19 ASN B C 1
ATOM 939 O O . ASN B 1 19 ? -1.913 -0.12 -10.656 1 97.88 19 ASN B O 1
ATOM 943 N N . ILE B 1 20 ? -3.607 -0.774 -11.805 1 97.62 20 ILE B N 1
ATOM 944 C CA . ILE B 1 20 ? -4.059 0.589 -12.055 1 97.62 20 ILE B CA 1
ATOM 945 C C . ILE B 1 20 ? -4.379 1.28 -10.734 1 97.62 20 ILE B C 1
ATOM 947 O O . ILE B 1 20 ? -3.885 2.379 -10.461 1 97.62 20 ILE B O 1
ATOM 951 N N . ILE B 1 21 ? -5.145 0.693 -9.906 1 97.56 21 ILE B N 1
ATOM 952 C CA . ILE B 1 21 ? -5.566 1.307 -8.648 1 97.56 21 ILE B CA 1
ATOM 953 C C . ILE B 1 21 ? -4.379 1.404 -7.695 1 97.56 21 ILE B C 1
ATOM 955 O O . ILE B 1 21 ? -4.254 2.375 -6.945 1 97.56 21 ILE B O 1
ATOM 959 N N . SER B 1 22 ? -3.504 0.4 -7.672 1 97.88 22 SER B N 1
ATOM 960 C CA . SER B 1 22 ? -2.299 0.48 -6.852 1 97.88 22 SER B CA 1
ATOM 961 C C . SER B 1 22 ? -1.407 1.637 -7.293 1 97.88 22 SER B C 1
ATOM 963 O O . SER B 1 22 ? -0.759 2.279 -6.465 1 97.88 22 SER B O 1
ATOM 965 N N . PHE B 1 23 ? -1.374 1.856 -8.57 1 97.81 23 PHE B N 1
ATOM 966 C CA . PHE B 1 23 ? -0.625 3.01 -9.062 1 97.81 23 PHE B CA 1
ATOM 967 C C . PHE B 1 23 ? -1.212 4.305 -8.508 1 97.81 23 PHE B C 1
ATOM 969 O O . PHE B 1 23 ? -0.474 5.195 -8.078 1 97.81 23 PHE B O 1
ATOM 976 N N . MET B 1 24 ? -2.461 4.426 -8.508 1 97 24 MET B N 1
ATOM 977 C CA . MET B 1 24 ? -3.131 5.582 -7.918 1 97 24 MET B CA 1
ATOM 978 C C . MET B 1 24 ? -2.85 5.672 -6.422 1 97 24 MET B C 1
ATOM 980 O O . MET B 1 24 ? -2.68 6.766 -5.883 1 97 24 MET B O 1
ATOM 984 N N . THR B 1 25 ? -2.828 4.562 -5.762 1 96.81 25 THR B N 1
ATOM 985 C CA . THR B 1 25 ? -2.52 4.539 -4.336 1 96.81 25 THR B CA 1
ATOM 986 C C . THR B 1 25 ? -1.132 5.117 -4.074 1 96.81 25 THR B C 1
ATOM 988 O O . THR B 1 25 ? -0.948 5.906 -3.145 1 96.81 25 THR B O 1
ATOM 991 N N . TYR B 1 26 ? -0.177 4.758 -4.906 1 97.31 26 TYR B N 1
ATOM 992 C CA . TYR B 1 26 ? 1.178 5.277 -4.754 1 97.31 26 TYR B CA 1
ATOM 993 C C . TYR B 1 26 ? 1.219 6.777 -5.008 1 97.31 26 TYR B C 1
ATOM 995 O O . TYR B 1 26 ? 2.061 7.484 -4.449 1 97.31 26 TYR B O 1
ATOM 1003 N N . LEU B 1 27 ? 0.277 7.273 -5.789 1 96.94 27 LEU B N 1
ATOM 1004 C CA . LEU B 1 27 ? 0.269 8.688 -6.141 1 96.94 27 LEU B CA 1
ATOM 1005 C C . LEU B 1 27 ? -0.602 9.484 -5.172 1 96.94 27 LEU B C 1
ATOM 1007 O O . LEU B 1 27 ? -0.527 10.719 -5.133 1 96.94 27 LEU B O 1
ATOM 1011 N N . ALA B 1 28 ? -1.367 8.852 -4.371 1 94.56 28 ALA B N 1
ATOM 1012 C CA . ALA B 1 28 ? -2.357 9.492 -3.51 1 94.56 28 ALA B CA 1
ATOM 1013 C C . ALA B 1 28 ? -1.698 10.5 -2.576 1 94.56 28 ALA B C 1
ATOM 1015 O O . ALA B 1 28 ? -2.307 11.508 -2.217 1 94.56 28 ALA B O 1
ATOM 1016 N N . PRO B 1 29 ? -0.465 10.375 -2.156 1 91.12 29 PRO B N 1
ATOM 1017 C CA . PRO B 1 29 ? 0.176 11.344 -1.26 1 91.12 29 PRO B CA 1
ATOM 1018 C C . PRO B 1 29 ? 0.776 12.531 -2.004 1 91.12 29 PRO B C 1
ATOM 1020 O O . PRO B 1 29 ? 1.432 13.383 -1.395 1 91.12 29 PRO B O 1
ATOM 1023 N N . LEU B 1 30 ? 0.517 12.688 -3.238 1 94.19 30 LEU B N 1
ATOM 1024 C CA . LEU B 1 30 ? 1.13 13.734 -4.043 1 94.19 30 LEU B CA 1
ATOM 1025 C C . LEU B 1 30 ? 0.782 15.117 -3.496 1 94.19 30 LEU B C 1
ATOM 1027 O O . LEU B 1 30 ? 1.644 15.992 -3.426 1 94.19 30 LEU B O 1
ATOM 1031 N N . PRO B 1 31 ? -0.421 15.352 -3.045 1 89.31 31 PRO B N 1
ATOM 1032 C CA . PRO B 1 31 ? -0.71 16.672 -2.492 1 89.31 31 PRO B CA 1
ATOM 1033 C C . PRO B 1 31 ? 0.141 17 -1.268 1 89.31 31 PRO B C 1
ATOM 1035 O O . PRO B 1 31 ? 0.573 18.141 -1.099 1 89.31 31 PRO B O 1
ATOM 1038 N N . THR B 1 32 ? 0.345 15.992 -0.505 1 88.25 32 THR B N 1
ATOM 1039 C CA . THR B 1 32 ? 1.199 16.172 0.664 1 88.25 32 THR B CA 1
ATOM 1040 C C . THR B 1 32 ? 2.619 16.547 0.245 1 88.25 32 THR B C 1
ATOM 1042 O O . THR B 1 32 ? 3.195 17.5 0.769 1 88.25 32 THR B O 1
ATOM 1045 N N . PHE B 1 33 ? 3.156 15.984 -0.715 1 92.75 33 PHE B N 1
ATOM 1046 C CA . PHE B 1 33 ? 4.539 16.219 -1.11 1 92.75 33 PHE B CA 1
ATOM 1047 C C . PHE B 1 33 ? 4.648 17.5 -1.93 1 92.75 33 PHE B C 1
ATOM 1049 O O . PHE B 1 33 ? 5.707 18.141 -1.958 1 92.75 33 PHE B O 1
ATOM 1056 N N . TYR B 1 34 ? 3.576 17.812 -2.588 1 93.69 34 TYR B N 1
ATOM 1057 C CA . TYR B 1 34 ? 3.529 19.125 -3.207 1 93.69 34 TYR B CA 1
ATOM 1058 C C . TYR B 1 34 ? 3.625 20.234 -2.154 1 93.69 34 TYR B C 1
ATOM 1060 O O . TYR B 1 34 ? 4.332 21.219 -2.346 1 93.69 34 TYR B O 1
ATOM 1068 N N . ARG B 1 35 ? 2.918 20.109 -1.064 1 90.19 35 ARG B N 1
ATOM 1069 C CA . ARG B 1 35 ? 2.99 21.062 0.044 1 90.19 35 ARG B CA 1
ATOM 1070 C C . ARG B 1 35 ? 4.402 21.141 0.611 1 90.19 35 ARG B C 1
ATOM 1072 O O . ARG B 1 35 ? 4.906 22.219 0.898 1 90.19 35 ARG B O 1
ATOM 1079 N N . ILE B 1 36 ? 5.051 20.062 0.754 1 92.56 36 ILE B N 1
ATOM 1080 C CA . ILE B 1 36 ? 6.422 20 1.248 1 92.56 36 ILE B CA 1
ATOM 1081 C C . ILE B 1 36 ? 7.348 20.766 0.301 1 92.56 36 ILE B C 1
ATOM 1083 O O . ILE B 1 36 ? 8.172 21.562 0.742 1 92.56 36 ILE B O 1
ATOM 1087 N N . TYR B 1 37 ? 7.137 20.516 -0.922 1 95.25 37 TYR B N 1
ATOM 1088 C CA . TYR B 1 37 ? 7.953 21.156 -1.94 1 95.25 37 TYR B CA 1
ATOM 1089 C C . TYR B 1 37 ? 7.754 22.672 -1.922 1 95.25 37 TYR B C 1
ATOM 1091 O O . TYR B 1 37 ? 8.719 23.438 -1.939 1 95.25 37 TYR B O 1
ATOM 1099 N N . ARG B 1 38 ? 6.555 23.094 -1.75 1 95.38 38 ARG B N 1
ATOM 1100 C CA . ARG B 1 38 ? 6.215 24.516 -1.804 1 95.38 38 ARG B CA 1
ATOM 1101 C C . ARG B 1 38 ? 6.672 25.234 -0.539 1 95.38 38 ARG B C 1
ATOM 1103 O O . ARG B 1 38 ? 7.172 26.359 -0.605 1 95.38 38 ARG B O 1
ATOM 1110 N N . SER B 1 39 ? 6.492 24.609 0.542 1 94.56 39 SER B N 1
ATOM 1111 C CA . SER B 1 39 ? 6.809 25.25 1.815 1 94.56 39 SER B CA 1
ATOM 1112 C C . SER B 1 39 ? 8.281 25.078 2.166 1 94.56 39 SER B C 1
ATOM 1114 O O . SER B 1 39 ? 8.789 25.75 3.076 1 94.56 39 SER B O 1
ATOM 1116 N N . LYS B 1 40 ? 8.969 24.172 1.479 1 95.31 40 LYS B N 1
ATOM 1117 C CA . LYS B 1 40 ? 10.359 23.828 1.747 1 95.31 40 LYS B CA 1
ATOM 1118 C C . LYS B 1 40 ? 10.547 23.359 3.189 1 95.31 40 LYS B C 1
ATOM 1120 O O . LYS B 1 40 ? 11.531 23.719 3.842 1 95.31 40 LYS B O 1
ATOM 1125 N N . SER B 1 41 ? 9.484 22.75 3.646 1 93.75 41 SER B N 1
ATOM 1126 C CA . SER B 1 41 ? 9.453 22.172 4.988 1 93.75 41 SER B CA 1
ATOM 1127 C C . SER B 1 41 ? 8.586 20.922 5.031 1 93.75 41 SER B C 1
ATOM 1129 O O . SER B 1 41 ? 7.68 20.75 4.215 1 93.75 41 SER B O 1
ATOM 1131 N N . THR B 1 42 ? 8.828 20.031 5.992 1 91 42 THR B N 1
ATOM 1132 C CA . THR B 1 42 ? 8.047 18.797 6.086 1 91 42 THR B CA 1
ATOM 1133 C C . THR B 1 42 ? 6.746 19.047 6.852 1 91 42 THR B C 1
ATOM 1135 O O . THR B 1 42 ? 5.824 18.219 6.801 1 91 42 THR B O 1
ATOM 1138 N N . GLN B 1 43 ? 6.652 20.125 7.48 1 82.12 43 GLN B N 1
ATOM 1139 C CA . GLN B 1 43 ? 5.438 20.562 8.164 1 82.12 43 GLN B CA 1
ATOM 1140 C C . GLN B 1 43 ? 4.969 19.531 9.172 1 82.12 43 GLN B C 1
ATOM 1142 O O . GLN B 1 43 ? 3.766 19.297 9.328 1 82.12 43 GLN B O 1
ATOM 1147 N N . GLY B 1 44 ? 5.875 18.719 9.758 1 80.19 44 GLY B N 1
ATOM 1148 C CA . GLY B 1 44 ? 5.508 17.75 10.781 1 80.19 44 GLY B CA 1
ATOM 1149 C C . GLY B 1 44 ? 5.09 16.406 10.211 1 80.19 44 GLY B C 1
ATOM 1150 O O . GLY B 1 44 ? 4.738 15.492 10.961 1 80.19 44 GLY B O 1
ATOM 1151 N N . PHE B 1 45 ? 5.129 16.312 8.883 1 79.81 45 PHE B N 1
ATOM 1152 C CA . PHE B 1 45 ? 4.82 15.016 8.297 1 79.81 45 PHE B CA 1
ATOM 1153 C C . PHE B 1 45 ? 5.941 14.016 8.562 1 79.81 45 PHE B C 1
ATOM 1155 O O . PHE B 1 45 ? 7.109 14.398 8.656 1 79.81 45 PHE B O 1
ATOM 1162 N N . GLN B 1 46 ? 5.508 12.695 8.695 1 83.5 46 GLN B N 1
ATOM 1163 C CA . GLN B 1 46 ? 6.484 11.648 8.945 1 83.5 46 GLN B CA 1
ATOM 1164 C C . GLN B 1 46 ? 6.828 10.898 7.66 1 83.5 46 GLN B C 1
ATOM 1166 O O . GLN B 1 46 ? 5.961 10.68 6.812 1 83.5 46 GLN B O 1
ATOM 1171 N N . SER B 1 47 ? 8.102 10.5 7.598 1 89.38 47 SER B N 1
ATOM 1172 C CA . SER B 1 47 ? 8.57 9.773 6.418 1 89.38 47 SER B CA 1
ATOM 1173 C C . SER B 1 47 ? 8.406 8.266 6.594 1 89.38 47 SER B C 1
ATOM 1175 O O . SER B 1 47 ? 8.5 7.508 5.625 1 89.38 47 SER B O 1
ATOM 1177 N N . VAL B 1 48 ? 8.117 7.785 7.699 1 89.5 48 VAL B N 1
ATOM 1178 C CA . VAL B 1 48 ? 8.102 6.375 8.07 1 89.5 48 VAL B CA 1
ATOM 1179 C C . VAL B 1 48 ? 7.168 5.602 7.145 1 89.5 48 VAL B C 1
ATOM 1181 O O . VAL B 1 48 ? 7.543 4.555 6.609 1 89.5 48 VAL B O 1
ATOM 1184 N N . PRO B 1 49 ? 6 6.059 6.852 1 91.38 49 PRO B N 1
ATOM 1185 C CA . PRO B 1 49 ? 5.09 5.301 5.988 1 91.38 49 PRO B CA 1
ATOM 1186 C C . PRO B 1 49 ? 5.688 5.016 4.609 1 91.38 49 PRO B C 1
ATOM 1188 O O . PRO B 1 49 ? 5.465 3.941 4.047 1 91.38 4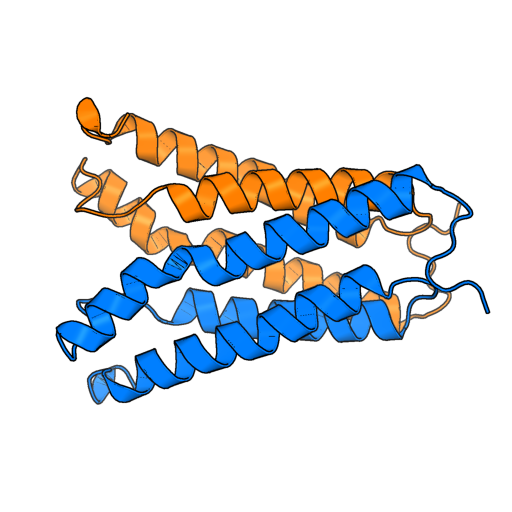9 PRO B O 1
ATOM 1191 N N . TYR B 1 50 ? 6.531 5.867 4.168 1 95.56 50 TYR B N 1
ATOM 1192 C CA . TYR B 1 50 ? 7.066 5.734 2.818 1 95.56 50 TYR B CA 1
ATOM 1193 C C . TYR B 1 50 ? 8.266 4.797 2.797 1 95.56 50 TYR B C 1
ATOM 1195 O O . TYR B 1 50 ? 8.484 4.074 1.819 1 95.56 50 TYR B O 1
ATOM 1203 N N . VAL B 1 51 ? 9.062 4.816 3.834 1 95.94 51 VAL B N 1
ATOM 1204 C CA . VAL B 1 51 ? 10.18 3.891 3.965 1 95.94 51 VAL B CA 1
ATOM 1205 C C . VAL B 1 51 ? 9.656 2.461 4.086 1 95.94 51 VAL B C 1
ATOM 1207 O O . VAL B 1 51 ? 10.141 1.555 3.404 1 95.94 51 VAL B O 1
ATOM 1210 N N . VAL B 1 52 ? 8.672 2.283 4.922 1 96.12 52 VAL B N 1
ATOM 1211 C CA . VAL B 1 52 ? 8.117 0.948 5.125 1 96.12 52 VAL B CA 1
ATOM 1212 C C . VAL B 1 52 ? 7.441 0.467 3.846 1 96.12 52 VAL B C 1
ATOM 1214 O O . VAL B 1 52 ? 7.527 -0.713 3.494 1 96.12 52 VAL B O 1
ATOM 1217 N N . ALA B 1 53 ? 6.785 1.369 3.18 1 97.44 53 ALA B N 1
ATOM 1218 C CA . ALA B 1 53 ? 6.148 1.033 1.908 1 97.44 53 ALA B CA 1
ATOM 1219 C C . ALA B 1 53 ? 7.184 0.588 0.877 1 97.44 53 ALA B C 1
ATOM 1221 O O . ALA B 1 53 ? 6.934 -0.337 0.1 1 97.44 53 ALA B O 1
ATOM 1222 N N . LEU B 1 54 ? 8.312 1.259 0.855 1 98 54 LEU B N 1
ATOM 1223 C CA . LEU B 1 54 ? 9.383 0.887 -0.062 1 98 54 LEU B CA 1
ATOM 1224 C C . LEU B 1 54 ? 9.875 -0.53 0.217 1 98 54 LEU B C 1
ATOM 1226 O O . LEU B 1 54 ? 10 -1.342 -0.703 1 98 54 LEU B O 1
ATOM 1230 N N . PHE B 1 55 ? 10.117 -0.873 1.424 1 97.69 55 PHE B N 1
ATOM 1231 C CA . PHE B 1 55 ? 10.555 -2.213 1.801 1 97.69 55 PHE B CA 1
ATOM 1232 C C . PHE B 1 55 ? 9.492 -3.248 1.442 1 97.69 55 PHE B C 1
ATOM 1234 O O . PHE B 1 55 ? 9.812 -4.332 0.958 1 97.69 55 PHE B O 1
ATOM 1241 N N . SER B 1 56 ? 8.281 -2.893 1.727 1 98.25 56 SER B N 1
ATOM 1242 C CA . SER B 1 56 ? 7.188 -3.795 1.385 1 98.25 56 SER B CA 1
ATOM 1243 C C . SER B 1 56 ? 7.168 -4.102 -0.109 1 98.25 56 SER B C 1
ATOM 1245 O O . SER B 1 56 ? 7.098 -5.266 -0.508 1 98.25 56 SER B O 1
ATOM 1247 N N . ALA B 1 57 ? 7.277 -3.107 -0.908 1 98.31 57 ALA B N 1
ATOM 1248 C CA . ALA B 1 57 ? 7.273 -3.277 -2.357 1 98.31 57 ALA B CA 1
ATOM 1249 C C . ALA B 1 57 ? 8.422 -4.18 -2.809 1 98.31 57 ALA B C 1
ATOM 1251 O O . ALA B 1 57 ? 8.234 -5.043 -3.668 1 98.31 57 ALA B O 1
ATOM 1252 N N . MET B 1 58 ? 9.555 -4.016 -2.264 1 98.31 58 MET B N 1
ATOM 1253 C CA . MET B 1 58 ? 10.711 -4.832 -2.609 1 98.31 58 MET B CA 1
ATOM 1254 C C . MET B 1 58 ? 10.469 -6.301 -2.266 1 98.31 58 MET B C 1
ATOM 1256 O O . MET B 1 58 ? 10.773 -7.188 -3.062 1 98.31 58 MET B O 1
ATOM 1260 N N . LEU B 1 59 ? 9.961 -6.547 -1.127 1 97.19 59 LEU B N 1
ATOM 1261 C CA . LEU B 1 59 ? 9.711 -7.914 -0.686 1 97.19 59 LEU B CA 1
ATOM 1262 C C . LEU B 1 59 ? 8.703 -8.602 -1.602 1 97.19 59 LEU B C 1
ATOM 1264 O O . LEU B 1 59 ? 8.852 -9.789 -1.917 1 97.19 59 LEU B O 1
ATOM 1268 N N . TR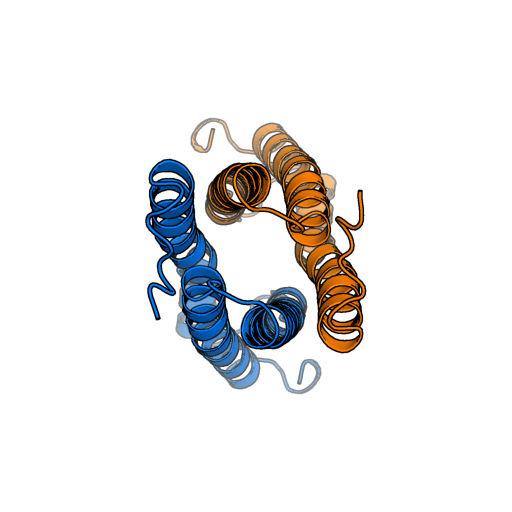P B 1 60 ? 7.703 -7.871 -2.08 1 97 60 TRP B N 1
ATOM 1269 C CA . TRP B 1 60 ? 6.703 -8.461 -2.965 1 97 60 TRP B CA 1
ATOM 1270 C C . TRP B 1 60 ? 7.273 -8.672 -4.363 1 97 60 TRP B C 1
ATOM 1272 O O . TRP B 1 60 ? 6.855 -9.586 -5.078 1 97 60 TRP B O 1
ATOM 1282 N N . ILE B 1 61 ? 8.258 -7.84 -4.734 1 97.25 61 ILE B N 1
ATOM 1283 C CA . ILE B 1 61 ? 8.953 -8.109 -5.988 1 97.25 61 ILE B CA 1
ATOM 1284 C C . ILE B 1 61 ? 9.703 -9.43 -5.891 1 97.25 61 ILE B C 1
ATOM 1286 O O . ILE B 1 61 ? 9.602 -10.281 -6.777 1 97.25 61 ILE B O 1
ATOM 1290 N N . TYR B 1 62 ? 10.391 -9.625 -4.805 1 95.88 62 TYR B N 1
ATOM 1291 C CA . TYR B 1 62 ? 11.148 -10.859 -4.629 1 95.88 62 TYR B CA 1
ATOM 1292 C C . TYR B 1 62 ? 10.219 -12.062 -4.551 1 95.88 62 TYR B C 1
ATOM 1294 O O . TYR B 1 62 ? 10.5 -13.109 -5.148 1 95.88 62 TYR B O 1
ATOM 1302 N N . TYR B 1 63 ? 9.156 -11.914 -3.869 1 95.12 63 TYR B N 1
ATOM 1303 C CA . TYR B 1 63 ? 8.125 -12.945 -3.812 1 95.12 63 TYR B CA 1
ATOM 1304 C C . TYR B 1 63 ? 7.625 -13.289 -5.207 1 95.12 63 TYR B C 1
ATOM 1306 O O . TYR B 1 63 ? 7.574 -14.469 -5.578 1 95.12 63 TYR B O 1
ATOM 1314 N N . ALA B 1 64 ? 7.328 -12.32 -5.973 1 93.94 64 ALA B N 1
ATOM 1315 C CA . ALA B 1 64 ? 6.719 -12.5 -7.289 1 93.94 64 ALA B CA 1
ATOM 1316 C C . ALA B 1 64 ? 7.723 -13.07 -8.289 1 93.94 64 ALA B C 1
ATOM 1318 O O . ALA B 1 64 ? 7.352 -13.812 -9.195 1 93.94 64 ALA B O 1
ATOM 1319 N N . LEU B 1 65 ? 9 -12.742 -8.141 1 93.75 65 LEU B N 1
ATOM 1320 C CA . LEU B 1 65 ? 10.039 -13.258 -9.023 1 93.75 65 LEU B CA 1
ATOM 1321 C C . LEU B 1 65 ? 10.203 -14.766 -8.852 1 93.75 65 LEU B C 1
ATOM 1323 O O . LEU B 1 65 ? 10.578 -15.469 -9.797 1 93.75 65 LEU B O 1
ATOM 1327 N N . LEU B 1 66 ? 9.914 -15.25 -7.668 1 90.75 66 LEU B N 1
ATOM 1328 C CA . LEU B 1 66 ? 10.086 -16.672 -7.363 1 90.75 66 LEU B CA 1
ATOM 1329 C C . LEU B 1 66 ? 8.828 -17.453 -7.715 1 90.75 66 LEU B C 1
ATOM 1331 O O . LEU B 1 66 ? 8.867 -18.688 -7.805 1 90.75 66 LEU B O 1
ATOM 1335 N N . LYS B 1 67 ? 7.773 -16.703 -7.871 1 87.06 67 LYS B N 1
ATOM 1336 C CA . LYS B 1 67 ? 6.516 -17.328 -8.258 1 87.06 67 LYS B CA 1
ATOM 1337 C C . LYS B 1 67 ? 6.316 -17.281 -9.773 1 87.06 67 LYS B C 1
ATOM 1339 O O . LYS B 1 67 ? 6.82 -16.375 -10.438 1 87.06 67 LYS B O 1
ATOM 1344 N N . SER B 1 68 ? 5.633 -18.328 -10.25 1 81.06 68 SER B N 1
ATOM 1345 C CA . SER B 1 68 ? 5.34 -18.312 -11.68 1 81.06 68 SER B CA 1
ATOM 1346 C C . SER B 1 68 ? 4.109 -17.469 -11.992 1 81.06 68 SER B C 1
ATOM 1348 O O . SER B 1 68 ? 3.18 -17.391 -11.188 1 81.06 68 SER B O 1
ATOM 1350 N N . ASP B 1 69 ? 4.102 -16.672 -13.148 1 82.62 69 ASP B N 1
ATOM 1351 C CA . ASP B 1 69 ? 2.953 -15.961 -13.711 1 82.62 69 ASP B CA 1
ATOM 1352 C C . ASP B 1 69 ? 2.506 -14.828 -12.789 1 82.62 69 ASP B C 1
ATOM 1354 O O . ASP B 1 69 ? 1.31 -14.641 -12.555 1 82.62 69 ASP B O 1
ATOM 1358 N N . GLU B 1 70 ? 3.557 -14.219 -12.203 1 91.69 70 GLU B N 1
ATOM 1359 C CA . GLU B 1 70 ? 3.213 -13.117 -11.312 1 91.69 70 GLU B CA 1
ATOM 1360 C C . GLU B 1 70 ? 3.738 -11.789 -11.852 1 91.69 70 GLU B C 1
ATOM 1362 O O . GLU B 1 70 ? 4.254 -10.961 -11.094 1 91.69 70 GLU B O 1
ATOM 1367 N N . LEU B 1 71 ? 3.584 -11.539 -13.156 1 93.25 71 LEU B N 1
ATOM 1368 C CA . LEU B 1 71 ? 4.109 -10.344 -13.812 1 93.25 71 LEU B CA 1
ATOM 1369 C C . LEU B 1 71 ? 3.391 -9.094 -13.32 1 93.25 71 LEU B C 1
ATOM 1371 O O . LEU B 1 71 ? 4.012 -8.039 -13.156 1 93.25 71 LEU B O 1
ATOM 1375 N N . LEU B 1 72 ? 2.141 -9.172 -13.109 1 94.38 72 LEU B N 1
ATOM 1376 C CA . LEU B 1 72 ? 1.368 -8.008 -12.688 1 94.38 72 LEU B CA 1
ATOM 1377 C C . LEU B 1 72 ? 1.772 -7.559 -11.289 1 94.38 72 LEU B C 1
ATOM 1379 O O . LEU B 1 72 ? 1.814 -6.359 -11.008 1 94.38 72 LEU B O 1
ATOM 1383 N N . LEU B 1 73 ? 2.102 -8.477 -10.469 1 95.81 73 LEU B N 1
ATOM 1384 C CA . LEU B 1 73 ? 2.596 -8.156 -9.133 1 95.81 73 LEU B CA 1
ATOM 1385 C C . LEU B 1 73 ? 3.982 -7.523 -9.211 1 95.81 73 LEU B C 1
ATOM 1387 O O . LEU B 1 73 ? 4.273 -6.574 -8.477 1 95.81 73 LEU B O 1
ATOM 1391 N N . ILE B 1 74 ? 4.855 -7.953 -10.039 1 97.12 74 ILE B N 1
ATOM 1392 C CA . ILE B 1 74 ? 6.199 -7.406 -10.203 1 97.12 74 ILE B CA 1
ATOM 1393 C C . ILE B 1 74 ? 6.109 -5.969 -10.719 1 97.12 74 ILE B C 1
ATOM 1395 O O . ILE B 1 74 ? 6.773 -5.074 -10.188 1 97.12 74 ILE B O 1
ATOM 1399 N N . THR B 1 75 ? 5.27 -5.754 -11.688 1 97.69 75 THR B N 1
ATOM 1400 C CA . THR B 1 75 ? 5.211 -4.453 -12.344 1 97.69 75 THR B CA 1
ATOM 1401 C C . THR B 1 75 ? 4.754 -3.375 -11.367 1 97.69 75 THR B C 1
ATOM 1403 O O . THR B 1 75 ? 5.375 -2.316 -11.266 1 97.69 75 THR B O 1
ATOM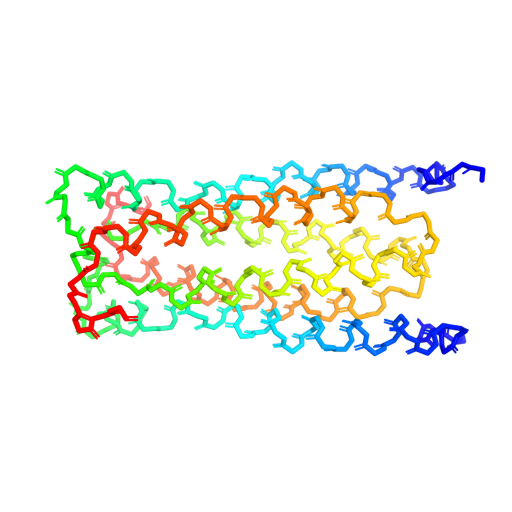 1406 N N . ILE B 1 76 ? 3.752 -3.666 -10.625 1 98.19 76 ILE B N 1
ATOM 1407 C CA . ILE B 1 76 ? 3.182 -2.594 -9.812 1 98.19 76 ILE B CA 1
ATOM 1408 C C . ILE B 1 76 ? 4.086 -2.316 -8.617 1 98.19 76 ILE B C 1
ATOM 1410 O O . ILE B 1 76 ? 4.23 -1.166 -8.188 1 98.19 76 ILE B O 1
ATOM 1414 N N . ASN B 1 77 ? 4.684 -3.316 -8.055 1 98.31 77 ASN B N 1
ATOM 1415 C CA . ASN B 1 77 ? 5.598 -3.094 -6.938 1 98.31 77 ASN B CA 1
ATOM 1416 C C . ASN B 1 77 ? 6.895 -2.432 -7.398 1 98.31 77 ASN B C 1
ATOM 1418 O O . ASN B 1 77 ? 7.488 -1.641 -6.664 1 98.31 77 ASN B O 1
ATOM 1422 N N . SER B 1 78 ? 7.352 -2.625 -8.672 1 98.44 78 SER B N 1
ATOM 1423 C CA . SER B 1 78 ? 8.477 -1.882 -9.227 1 98.44 78 SER B CA 1
ATOM 1424 C C . SER B 1 78 ? 8.141 -0.399 -9.367 1 98.44 78 SER B C 1
ATOM 1426 O O . SER B 1 78 ? 8.961 0.458 -9.023 1 98.44 78 SER B O 1
ATOM 1428 N N . ALA B 1 79 ? 6.984 -0.139 -9.852 1 98.19 79 ALA B N 1
ATOM 1429 C CA . ALA B 1 79 ? 6.539 1.251 -9.891 1 98.19 79 ALA B CA 1
ATOM 1430 C C . ALA B 1 79 ? 6.512 1.854 -8.484 1 98.19 79 ALA B C 1
ATOM 1432 O O . ALA B 1 79 ? 6.949 2.99 -8.281 1 98.19 79 ALA B O 1
ATOM 1433 N N . GLY B 1 80 ? 6.031 1.087 -7.52 1 98.38 80 GLY B N 1
ATOM 1434 C CA . GLY B 1 80 ? 6.008 1.521 -6.133 1 98.38 80 GLY B CA 1
ATOM 1435 C C . GLY B 1 80 ? 7.387 1.846 -5.586 1 98.38 80 GLY B C 1
ATOM 1436 O O . GLY B 1 80 ? 7.562 2.842 -4.883 1 98.38 80 GLY B O 1
ATOM 1437 N N . CYS B 1 81 ? 8.336 1.053 -5.902 1 98.38 81 CYS B N 1
ATOM 1438 C CA . CYS B 1 81 ? 9.695 1.298 -5.445 1 98.38 81 CYS B CA 1
ATOM 1439 C C . CYS B 1 81 ? 10.211 2.635 -5.965 1 98.38 81 CYS B C 1
ATOM 1441 O O . CYS B 1 81 ? 10.805 3.408 -5.215 1 98.38 81 CYS B O 1
ATOM 1443 N N . VAL B 1 82 ? 9.961 2.924 -7.203 1 98.56 82 VAL B N 1
ATOM 1444 C CA . VAL B 1 82 ? 10.422 4.168 -7.809 1 98.56 82 VAL B CA 1
ATOM 1445 C C . VAL B 1 82 ? 9.727 5.355 -7.145 1 98.56 82 VAL B C 1
ATOM 1447 O O . VAL B 1 82 ? 10.383 6.301 -6.699 1 98.56 82 VAL B O 1
ATOM 1450 N N . ILE B 1 83 ? 8.453 5.309 -7.012 1 98.19 83 ILE B N 1
ATOM 1451 C CA . ILE B 1 83 ? 7.668 6.418 -6.488 1 98.19 83 ILE B CA 1
ATOM 1452 C C . ILE B 1 83 ? 8.016 6.652 -5.02 1 98.19 83 ILE B C 1
ATOM 1454 O O . ILE B 1 83 ? 8.258 7.789 -4.605 1 98.19 83 ILE B O 1
ATOM 1458 N N . GLU B 1 84 ? 8.078 5.566 -4.273 1 98.31 84 GLU B N 1
ATOM 1459 C CA . GLU B 1 84 ? 8.422 5.695 -2.861 1 98.31 84 GLU B CA 1
ATOM 1460 C C . GLU B 1 84 ? 9.828 6.266 -2.688 1 98.31 84 GLU B C 1
ATOM 1462 O O . GLU B 1 84 ? 10.078 7.051 -1.771 1 98.31 84 GLU B O 1
ATOM 1467 N N . THR B 1 85 ? 10.742 5.883 -3.533 1 98.38 85 THR B N 1
ATOM 1468 C CA . THR B 1 85 ? 12.094 6.426 -3.484 1 98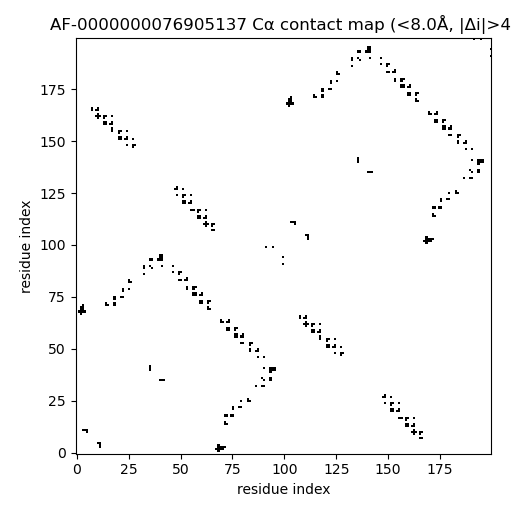.38 85 THR B CA 1
ATOM 1469 C C . THR B 1 85 ? 12.086 7.934 -3.729 1 98.38 85 THR B C 1
ATOM 1471 O O . THR B 1 85 ? 12.758 8.688 -3.023 1 98.38 85 THR B O 1
ATOM 1474 N N . ILE B 1 86 ? 11.305 8.391 -4.641 1 97.88 86 ILE B N 1
ATOM 1475 C CA . ILE B 1 86 ? 11.172 9.812 -4.949 1 97.88 86 ILE B CA 1
ATOM 1476 C C . ILE B 1 86 ? 10.609 10.555 -3.74 1 97.88 86 ILE B C 1
ATOM 1478 O O . ILE B 1 86 ? 11.125 11.602 -3.354 1 97.88 86 ILE B O 1
ATOM 1482 N N . TYR B 1 87 ? 9.555 9.992 -3.121 1 96.69 87 TYR B N 1
ATOM 1483 C CA . TYR B 1 87 ? 8.977 10.609 -1.928 1 96.69 87 TYR B CA 1
ATOM 1484 C C . TYR B 1 87 ? 10.023 10.734 -0.827 1 96.69 87 TYR B C 1
ATOM 1486 O O . TYR B 1 87 ? 10.125 11.781 -0.179 1 96.69 87 TYR B O 1
ATOM 1494 N N . ILE B 1 88 ? 10.773 9.719 -0.629 1 96.62 88 ILE B N 1
ATOM 1495 C CA . ILE B 1 88 ? 11.766 9.695 0.438 1 96.62 88 ILE B CA 1
ATOM 1496 C C . ILE B 1 88 ? 12.852 10.727 0.151 1 96.62 88 ILE B C 1
ATOM 1498 O O . ILE B 1 88 ? 13.273 11.461 1.049 1 96.62 88 ILE B O 1
ATOM 1502 N N . ILE B 1 89 ? 13.305 10.812 -1.048 1 96.75 89 ILE B N 1
ATOM 1503 C CA . ILE B 1 89 ? 14.312 11.805 -1.432 1 96.75 89 ILE B CA 1
ATOM 1504 C C . ILE B 1 89 ? 13.773 13.211 -1.199 1 96.75 89 ILE B C 1
ATOM 1506 O O . ILE B 1 89 ? 14.461 14.062 -0.635 1 96.75 89 ILE B O 1
ATOM 1510 N N . MET B 1 90 ? 12.547 13.453 -1.644 1 96.06 90 MET B N 1
ATOM 1511 C CA . MET B 1 90 ? 11.93 14.758 -1.446 1 96.06 90 MET B CA 1
ATOM 1512 C C . MET B 1 90 ? 11.812 15.086 0.038 1 96.06 90 MET B C 1
ATOM 1514 O O . MET B 1 90 ? 12.102 16.219 0.453 1 96.06 90 MET B O 1
ATOM 1518 N N . TYR B 1 91 ? 11.406 14.125 0.782 1 94.94 91 TYR B N 1
ATOM 1519 C CA . TYR B 1 91 ? 11.297 14.328 2.223 1 94.94 91 TYR B CA 1
ATOM 1520 C C . TYR B 1 91 ? 12.648 14.688 2.826 1 94.94 91 TYR B C 1
ATOM 1522 O O . TYR B 1 91 ? 12.758 15.656 3.586 1 94.94 91 TYR B O 1
ATOM 1530 N N . LEU B 1 92 ? 13.688 13.992 2.482 1 94.88 92 LEU B N 1
ATOM 1531 C CA . LEU B 1 92 ? 15.016 14.195 3.057 1 94.88 92 LEU B CA 1
ATOM 1532 C C . LEU B 1 92 ? 15.594 15.539 2.629 1 94.88 92 LEU B C 1
ATOM 1534 O O . LEU B 1 92 ? 16.375 16.141 3.369 1 94.88 92 LEU B O 1
ATOM 1538 N N . THR B 1 93 ? 15.219 15.992 1.482 1 95.75 93 THR B N 1
ATOM 1539 C CA . THR B 1 93 ? 15.703 17.266 0.958 1 95.75 93 THR B CA 1
ATOM 1540 C C . THR B 1 93 ? 15.203 18.438 1.808 1 95.75 93 THR B C 1
ATOM 1542 O O . THR B 1 93 ? 15.93 19.406 2.023 1 95.75 93 THR B O 1
ATOM 1545 N N . TYR B 1 94 ? 14.031 18.297 2.373 1 94.94 94 TYR B N 1
ATOM 1546 C CA . TYR B 1 94 ? 13.422 19.438 3.059 1 94.94 94 TYR B CA 1
ATOM 1547 C C . TYR B 1 94 ? 13.312 19.172 4.555 1 94.94 94 TYR B C 1
ATOM 1549 O O . TYR B 1 94 ? 12.805 20 5.305 1 94.94 94 TYR B O 1
ATOM 1557 N N . ALA B 1 95 ? 13.742 17.984 4.996 1 90.56 95 ALA B N 1
ATOM 1558 C CA . ALA B 1 95 ? 13.68 17.656 6.414 1 90.56 95 ALA B CA 1
ATOM 1559 C C . ALA B 1 95 ? 14.758 18.391 7.199 1 90.56 95 ALA B C 1
ATOM 1561 O O . ALA B 1 95 ? 15.867 18.594 6.707 1 90.56 95 ALA B O 1
ATOM 1562 N N . PRO B 1 96 ? 14.234 18.828 8.438 1 83.81 96 PRO B N 1
ATOM 1563 C CA . PRO B 1 96 ? 15.281 19.391 9.289 1 83.81 96 PRO B CA 1
ATOM 1564 C C . PRO B 1 96 ? 16.375 18.375 9.633 1 83.81 96 PRO B C 1
ATOM 1566 O O . PRO B 1 96 ? 16.125 17.172 9.594 1 8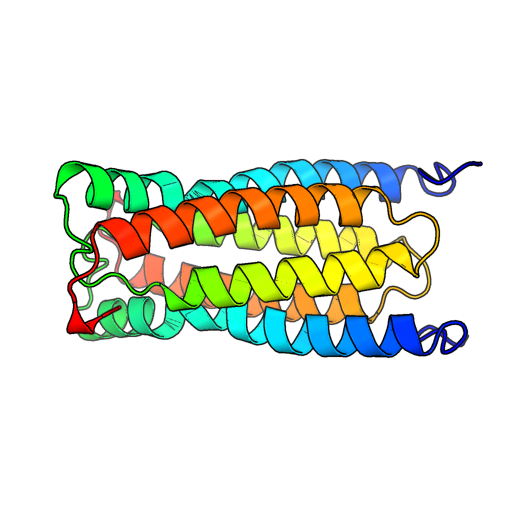3.81 96 PRO B O 1
ATOM 1569 N N . LYS B 1 97 ? 17.516 18.906 9.961 1 78.88 97 LYS B N 1
ATOM 1570 C CA . LYS B 1 97 ? 18.688 18.078 10.219 1 78.88 97 LYS B CA 1
ATOM 1571 C C . LYS B 1 97 ? 18.391 17.016 11.273 1 78.88 97 LYS B C 1
ATOM 1573 O O . LYS B 1 97 ? 18.797 15.859 11.141 1 78.88 97 LYS B O 1
ATOM 1578 N N . GLN B 1 98 ? 17.609 17.266 12.227 1 71.69 98 GLN B N 1
ATOM 1579 C CA . GLN B 1 98 ? 17.312 16.312 13.297 1 71.69 98 GLN B CA 1
ATOM 1580 C C . GLN B 1 98 ? 16.406 15.195 12.797 1 71.69 98 GLN B C 1
ATOM 1582 O O . GLN B 1 98 ? 16.406 14.094 13.352 1 71.69 98 GLN B O 1
ATOM 1587 N N . ALA B 1 99 ? 15.758 15.516 11.805 1 65.56 99 ALA B N 1
ATOM 1588 C CA . ALA B 1 99 ? 14.797 14.562 11.258 1 65.56 99 ALA B CA 1
ATOM 1589 C C . ALA B 1 99 ? 15.445 13.664 10.203 1 65.56 99 ALA B C 1
ATOM 1591 O O . ALA B 1 99 ? 14.867 12.664 9.789 1 65.56 99 ALA B O 1
ATOM 1592 N N . LYS B 1 100 ? 16.625 14.109 9.938 1 64.94 100 LYS B N 1
ATOM 1593 C CA . LYS B 1 100 ? 17.375 13.344 8.945 1 64.94 100 LYS B CA 1
ATOM 1594 C C . LYS B 1 100 ? 18.094 12.156 9.586 1 64.94 100 LYS B C 1
ATOM 1596 O O . LYS B 1 100 ? 18.5 12.234 10.742 1 64.94 100 LYS B O 1
#

Secondary structure (DSSP, 8-state):
--SS-TTSHHHHHHHHHHHHHHHHHHHTTHHHHHHHHHHTS-TT--SHHHHHHHHHHHHHHHHHHHSTT-HHHHHHHHHHHHHHHHHHHHHHHHS-GGG-/--SS-TTSHHHHHHHHHHHHHHHHHHHTTHHHHHHHHHHTS-TT--SHHHHHHHHHHHHHHHHHHHSTT-HHHHHHHHHHHHHHHHHHHHHHHHS-GGG-

Sequence (200 aa):
MGGLSLEHPWAFAFGLLGNIISFMTYLAPLPTFYRIYRSKSTQGFQSVPYVVALFSAMLWIYYALLKSDELLLITINSAGCVIETIYIIMYLTYAPKQAKMGGLSLEHPWAFAFGLLGNIISFMTYLAPLPTFYRIYRSKSTQGFQSVPYVVALFSAMLWIYYALLKSDELLLITINSAGCVIETIYIIMYLTYAPKQAK

Radius of gyration: 17.78 Å; Cα contacts (8 Å, |Δi|>4): 240; chains: 2; bounding box: 38×54×42 Å

InterPro domains:
  IPR004316 Sugar transporter SWEET repeat [PF03083] (13-98)
  IPR047664 Sugar transporter SWEET [PTHR10791] (20-98)

Foldseek 3Di:
DPLLPCVPVVVNVVLVVVLVVLLVVLCVCVVQLVVCVVVLANVPDALVVLVVLLVVLVVQLVVQVPDGSSVSSNVSSVSSNVSSVVSNVSNVRSYDPVND/DPLLVCVPVVVNVVLVVVLVVLLVVLCVCVVQLVVCVVVLANVPDALVVLVVLLVVLVVQLVVQVPDGSSVSSNVSSVSSNVSSVVSNVSNVRSYDPVND

Organism: Aegilops tauschii subsp. strangulata (NCBI:txid200361)

Solvent-accessible surface area (backbone atoms only — not comparable to full-atom values): 10336 Å² total; per-residue (Å²): 126,73,37,78,50,65,86,40,56,65,31,49,52,27,35,52,49,22,33,56,37,42,50,49,32,68,49,44,55,47,66,59,53,50,50,27,63,73,66,58,31,51,85,84,62,77,64,61,40,43,56,38,41,29,54,22,23,50,27,42,29,55,21,25,71,65,40,82,59,31,58,58,53,31,54,44,24,52,51,39,36,54,53,30,50,51,53,50,51,55,48,60,73,34,38,54,77,88,75,101,135,70,38,77,46,64,86,41,58,65,31,48,53,26,36,51,51,24,34,55,37,41,51,48,32,70,49,43,56,47,66,60,52,50,49,26,63,73,66,59,31,51,85,85,62,77,64,60,39,42,56,38,40,29,54,21,22,51,29,41,30,55,19,24,70,66,40,83,56,31,58,57,54,30,53,43,25,53,52,41,35,54,53,30,49,52,51,51,51,56,47,60,72,34,38,54,75,86,75,96